Protein AF-A0A816V556-F1 (afdb_monomer_lite)

Sequence (235 aa):
VFIETLENDEIRIERQLFASQEYVELLIAYVVLTRLKSTGKQIVIPVEVNEQRTSSDIDFTVDTHNDEYVLLSGETRQVENDRFQKERTTVFVYYTSLPVNGLKLGKHEKSRKYVFVTSIDEKQSRAKSSFDYATHKQHADKLLLSHVSRWNHIWSDGDVKVSGDEELQRQINSAFYYILSSRPPLSTLSEHRQFYGISPGSLSRGGFISEDYGGHSFWDTETWIFPSVLLFYPT

Radius of gyration: 20.41 Å; chains: 1; bounding box: 50×44×54 Å

pLDDT: mean 89.62, std 8.81, range [52.5, 97.75]

Foldseek 3Di:
DDWDWDDDQFKIWIWDWDQFLAANQKIKIKIKIFTNDQPLDKDFDDDDDPPPCDDPFWNWDFPDDDQFKTKIKTWGPDDPDCVVDVDTQIKIKIKGDADNRGDIAHNPRRMDMDMIMIGMDSDPVSSVVVVVQCPPPVCVVCRVVNRVVLVVVLVVLDDDDDPPDPPVRVVRVVVCCQLVVLDRNPHYPDDDDDDQFAQPCRVVDDDDPDCRRVRDDDCCRVPPRVVVCCVRPVD

Organism: NCBI:txid392030

InterPro domains:
  IPR008928 Six-hairpin glycosidase superfamily [SSF48208] (125-233)
  IPR012341 Six-hairpin glycosidase-like superfamily [G3DSA:1.50.10.10] (168-235)

Structure (mmCIF, N/CA/C/O backbone):
data_AF-A0A816V556-F1
#
_entry.id   AF-A0A816V556-F1
#
loop_
_atom_site.group_PDB
_atom_site.id
_atom_site.type_symbol
_atom_site.label_atom_id
_atom_site.label_alt_id
_atom_site.label_comp_id
_atom_site.label_asym_id
_atom_site.label_entity_id
_atom_site.label_seq_id
_atom_site.pdbx_PDB_ins_code
_atom_site.Cartn_x
_atom_site.Cartn_y
_atom_site.Cartn_z
_atom_site.occupancy
_atom_site.B_iso_or_equiv
_atom_site.auth_seq_id
_atom_site.auth_comp_id
_atom_site.auth_asym_id
_atom_site.auth_atom_id
_atom_site.pdbx_PDB_model_num
ATOM 1 N N . VAL A 1 1 ? -6.355 -5.595 -2.993 1.00 90.75 1 VAL A N 1
ATOM 2 C CA . VAL A 1 1 ? -6.354 -5.233 -1.553 1.00 90.75 1 VAL A CA 1
ATOM 3 C C . VAL A 1 1 ? -6.060 -6.479 -0.744 1.00 90.75 1 VAL A C 1
ATOM 5 O O . VAL A 1 1 ? -6.749 -7.474 -0.931 1.00 90.75 1 VAL A O 1
ATOM 8 N N . PHE A 1 2 ? -5.038 -6.445 0.103 1.00 92.56 2 PHE A N 1
ATOM 9 C CA . PHE A 1 2 ? -4.762 -7.519 1.053 1.00 92.56 2 PHE A CA 1
ATOM 10 C C . PHE A 1 2 ? -5.619 -7.307 2.302 1.00 92.56 2 PHE A C 1
ATOM 12 O O . PHE A 1 2 ? -5.626 -6.203 2.845 1.00 92.56 2 PHE A O 1
ATOM 19 N N . ILE A 1 3 ? -6.360 -8.328 2.729 1.00 95.62 3 ILE A N 1
ATOM 20 C CA . ILE A 1 3 ? -7.261 -8.248 3.881 1.00 95.62 3 ILE A CA 1
ATOM 21 C C . ILE A 1 3 ? -6.886 -9.344 4.867 1.00 95.62 3 ILE A C 1
ATOM 23 O O . ILE A 1 3 ? -6.796 -10.513 4.502 1.00 95.62 3 ILE A O 1
ATOM 27 N N . GLU A 1 4 ? -6.706 -8.959 6.121 1.00 96.62 4 GLU A N 1
ATOM 28 C CA . GLU A 1 4 ? -6.485 -9.866 7.238 1.00 96.62 4 GLU A CA 1
ATOM 29 C C . GLU A 1 4 ? -7.528 -9.583 8.312 1.00 96.62 4 GLU A C 1
ATOM 31 O O . GLU A 1 4 ? -7.818 -8.427 8.621 1.00 96.62 4 GLU A O 1
ATOM 36 N N . THR A 1 5 ? -8.112 -10.636 8.873 1.00 97.12 5 THR A N 1
ATOM 37 C CA . THR A 1 5 ? -9.113 -10.517 9.933 1.00 97.12 5 THR A CA 1
ATOM 38 C C . THR A 1 5 ? -8.674 -11.311 11.149 1.00 97.12 5 THR A C 1
ATOM 40 O O . THR A 1 5 ? -8.357 -12.493 11.045 1.00 97.12 5 THR A O 1
ATOM 43 N N . LEU A 1 6 ? -8.695 -10.656 12.305 1.00 95.31 6 LEU A N 1
ATOM 44 C CA . LEU A 1 6 ? -8.538 -11.273 13.615 1.00 95.31 6 LEU A CA 1
ATOM 45 C C . LEU A 1 6 ? -9.851 -11.104 14.372 1.00 95.31 6 LEU A C 1
ATOM 47 O O . LEU A 1 6 ? -10.388 -10.001 14.456 1.00 95.31 6 LEU A O 1
ATOM 51 N N . GLU A 1 7 ? -10.385 -12.185 14.922 1.00 95.69 7 GLU A N 1
ATOM 52 C CA . GLU A 1 7 ? -11.690 -12.175 15.580 1.00 95.69 7 GLU A CA 1
ATOM 53 C C . GLU A 1 7 ? -11.671 -13.012 16.856 1.00 95.69 7 GLU A C 1
ATOM 55 O O . GLU A 1 7 ? -11.046 -14.070 16.917 1.00 95.69 7 GLU A O 1
ATOM 60 N N . ASN A 1 8 ? -12.376 -12.526 17.875 1.00 93.69 8 ASN A N 1
ATOM 61 C CA . ASN A 1 8 ? -12.765 -13.288 19.056 1.00 93.69 8 ASN A CA 1
ATOM 62 C C . ASN A 1 8 ? -14.224 -12.962 19.429 1.00 93.69 8 ASN A C 1
ATOM 64 O O . ASN A 1 8 ? -14.887 -12.190 18.743 1.00 93.69 8 ASN A O 1
ATOM 68 N N . A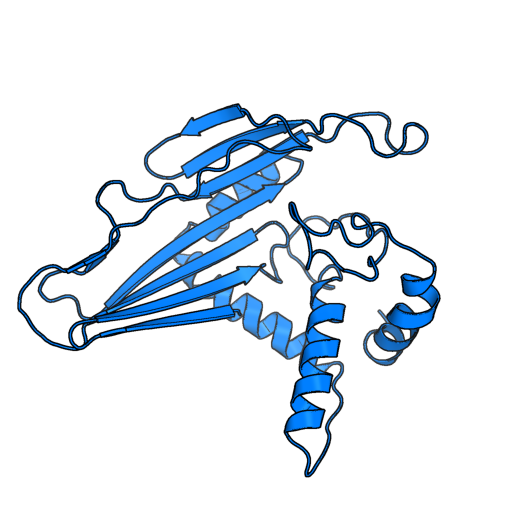SP A 1 9 ? -14.714 -13.485 20.554 1.00 92.69 9 ASP A N 1
ATOM 69 C CA . ASP A 1 9 ? -16.105 -13.297 20.999 1.00 92.69 9 ASP A CA 1
ATOM 70 C C . ASP A 1 9 ? -16.527 -11.831 21.247 1.00 92.69 9 ASP A C 1
ATOM 72 O O . ASP A 1 9 ? -17.722 -11.528 21.316 1.00 92.69 9 ASP A O 1
ATOM 76 N N . GLU A 1 10 ? -15.580 -10.909 21.439 1.00 92.94 10 GLU A N 1
ATOM 77 C CA . GLU A 1 10 ? -15.858 -9.510 21.783 1.00 92.94 10 GLU A CA 1
ATOM 78 C C . GLU A 1 10 ? -15.653 -8.543 20.612 1.00 92.94 10 GLU A C 1
ATOM 80 O O . GLU A 1 10 ? -16.390 -7.550 20.504 1.00 92.94 10 GLU A O 1
ATOM 85 N N . ILE A 1 11 ? -14.673 -8.805 19.743 1.00 95.56 11 ILE A N 1
ATOM 86 C CA . ILE A 1 11 ? -14.224 -7.877 18.703 1.00 95.56 11 ILE A CA 1
ATOM 87 C C . ILE A 1 11 ? -13.739 -8.594 17.437 1.00 95.56 11 ILE A C 1
ATOM 89 O O . ILE A 1 11 ? -13.062 -9.618 17.495 1.00 95.56 11 ILE A O 1
ATOM 93 N N . ARG A 1 12 ? -14.027 -7.974 16.291 1.00 97.31 12 ARG A N 1
ATOM 94 C CA . ARG A 1 12 ? -13.395 -8.226 14.994 1.00 97.31 12 ARG A CA 1
ATOM 95 C C . ARG A 1 12 ? -12.465 -7.066 14.652 1.00 97.31 12 ARG A C 1
ATOM 97 O O . ARG A 1 12 ? -12.872 -5.905 14.724 1.00 97.31 12 ARG A O 1
ATOM 104 N N . ILE A 1 13 ? -11.240 -7.383 14.266 1.00 97.38 13 ILE A N 1
ATOM 105 C CA . ILE A 1 13 ? -10.225 -6.459 13.767 1.00 97.38 13 ILE A CA 1
ATOM 106 C C . ILE A 1 13 ? -9.978 -6.832 12.315 1.00 97.38 13 ILE A C 1
ATOM 108 O O . ILE A 1 13 ? -9.507 -7.929 12.030 1.00 97.38 13 ILE A O 1
ATOM 112 N N . GLU A 1 14 ? -10.290 -5.925 11.404 1.00 97.44 14 GLU A N 1
ATOM 113 C CA . GLU A 1 14 ? -10.011 -6.104 9.984 1.00 97.44 14 GLU A CA 1
ATOM 114 C C . GLU A 1 14 ? -8.919 -5.126 9.562 1.00 97.44 14 GLU A C 1
ATOM 116 O O . GLU A 1 14 ? -9.057 -3.913 9.746 1.00 97.44 14 GLU A O 1
ATOM 121 N N . ARG A 1 15 ? -7.828 -5.650 9.005 1.00 95.62 15 ARG A N 1
ATOM 122 C CA . ARG A 1 15 ? -6.754 -4.870 8.398 1.00 95.62 15 ARG A CA 1
ATOM 123 C C . ARG A 1 15 ? -6.858 -4.978 6.885 1.00 95.62 15 ARG A C 1
ATOM 125 O O . ARG A 1 15 ? -6.797 -6.076 6.346 1.00 95.62 15 ARG A O 1
ATOM 132 N N . GLN A 1 16 ? -6.956 -3.841 6.207 1.00 95.88 16 GLN A N 1
ATOM 133 C CA . GLN A 1 16 ? -6.901 -3.753 4.749 1.00 95.88 16 GLN A CA 1
ATOM 134 C C . GLN A 1 16 ? -5.629 -3.007 4.351 1.00 95.88 16 GLN A C 1
ATOM 136 O O . GLN A 1 16 ? -5.433 -1.885 4.806 1.00 95.88 16 GLN A O 1
ATOM 141 N N . LEU A 1 17 ? -4.783 -3.604 3.515 1.00 95.38 17 LEU A N 1
ATOM 142 C CA . LEU A 1 17 ? -3.517 -3.036 3.050 1.00 95.38 17 LEU A CA 1
ATOM 143 C C . LEU A 1 17 ? -3.489 -2.985 1.520 1.00 95.38 17 LEU A C 1
ATOM 145 O O . LEU A 1 17 ? -3.805 -3.973 0.847 1.00 95.38 17 LEU A O 1
ATOM 149 N N . PHE A 1 18 ? -3.107 -1.843 0.956 1.00 94.81 18 PHE A N 1
ATOM 150 C CA . PHE A 1 18 ? -2.943 -1.697 -0.489 1.00 94.81 18 PHE A CA 1
ATOM 151 C C . PHE A 1 18 ? -1.982 -0.563 -0.853 1.00 94.81 18 PHE A C 1
ATOM 153 O O . PHE A 1 18 ? -1.986 0.498 -0.230 1.00 94.81 18 PHE A O 1
ATOM 160 N N . ALA A 1 19 ? -1.190 -0.788 -1.903 1.00 93.62 19 ALA A N 1
ATOM 161 C CA . ALA A 1 19 ? -0.494 0.272 -2.621 1.00 93.62 19 ALA A CA 1
ATOM 162 C C . ALA A 1 19 ? -1.486 0.946 -3.579 1.00 93.62 19 ALA A C 1
ATOM 164 O O . ALA A 1 19 ? -2.214 0.267 -4.317 1.00 93.62 19 ALA A O 1
ATOM 165 N N . SER A 1 20 ? -1.580 2.272 -3.530 1.00 93.19 20 SER A N 1
ATOM 166 C CA . SER A 1 20 ? -2.561 3.004 -4.329 1.00 93.19 20 SER A CA 1
ATOM 167 C C . SER A 1 20 ? -2.238 2.897 -5.823 1.00 93.19 20 SER A C 1
ATOM 169 O O . SER A 1 20 ? -1.100 3.050 -6.245 1.00 93.19 20 SER A O 1
ATOM 171 N N . GLN A 1 21 ? -3.270 2.640 -6.632 1.00 91.19 21 GLN A N 1
ATOM 172 C CA . GLN A 1 21 ? -3.160 2.658 -8.099 1.00 91.19 21 GLN A CA 1
ATOM 173 C C . GLN A 1 21 ? -3.286 4.081 -8.666 1.00 91.19 21 GLN A C 1
ATOM 175 O O . GLN A 1 21 ? -3.015 4.303 -9.839 1.00 91.19 21 GLN A O 1
ATOM 180 N N . GLU A 1 22 ? -3.718 5.040 -7.844 1.00 89.56 22 GLU A N 1
ATOM 181 C CA . GLU A 1 22 ? -3.875 6.444 -8.234 1.00 89.56 22 GLU A CA 1
ATOM 182 C C . GLU A 1 22 ? -2.698 7.320 -7.785 1.00 89.56 22 GLU A C 1
ATOM 184 O O . GLU A 1 22 ? -2.415 8.319 -8.434 1.00 89.56 22 GLU A O 1
ATOM 189 N N . TYR A 1 23 ? -2.015 6.935 -6.704 1.00 91.56 23 TYR A N 1
ATOM 190 C CA . TYR A 1 23 ? -0.846 7.625 -6.156 1.00 91.56 23 TYR A CA 1
ATOM 191 C C . TYR A 1 23 ? 0.236 6.589 -5.839 1.00 91.56 23 TYR A C 1
ATOM 193 O O . TYR A 1 23 ? 0.157 5.905 -4.819 1.00 91.56 23 TYR A O 1
ATOM 201 N N . VAL A 1 24 ? 1.223 6.431 -6.715 1.00 90.94 24 VAL A N 1
ATOM 202 C CA . VAL A 1 24 ? 2.156 5.283 -6.681 1.00 90.94 24 VAL A CA 1
ATOM 203 C C . VAL A 1 24 ? 3.093 5.283 -5.471 1.00 90.94 24 VAL A C 1
ATOM 205 O O . VAL A 1 24 ? 3.598 4.238 -5.079 1.00 90.94 24 VAL A O 1
ATOM 208 N N . GLU A 1 25 ? 3.305 6.444 -4.860 1.00 93.44 25 GLU A N 1
ATOM 209 C CA . GLU A 1 25 ? 4.096 6.637 -3.647 1.00 93.44 25 GLU A CA 1
ATOM 210 C C . GLU A 1 25 ? 3.363 6.232 -2.359 1.00 93.44 25 GLU A C 1
ATOM 212 O O . GLU A 1 25 ? 3.993 6.195 -1.301 1.00 93.44 25 GLU A O 1
ATOM 217 N N . LEU A 1 26 ? 2.053 5.951 -2.420 1.00 95.69 26 LEU A N 1
ATOM 218 C CA . LEU A 1 26 ? 1.227 5.700 -1.240 1.00 95.69 26 LEU A CA 1
ATOM 219 C C . LEU A 1 26 ? 0.993 4.214 -0.965 1.00 95.69 26 LEU A C 1
ATOM 221 O O . LEU A 1 26 ? 0.398 3.489 -1.769 1.00 95.69 26 LEU A O 1
ATOM 225 N N . LEU A 1 27 ? 1.315 3.814 0.262 1.00 95.62 27 LEU A N 1
ATOM 226 C CA . LEU A 1 27 ? 0.860 2.583 0.897 1.00 95.62 27 LEU A CA 1
ATOM 227 C C . LEU A 1 27 ? -0.145 2.937 1.998 1.00 95.62 27 LEU A C 1
ATOM 229 O O . LEU A 1 27 ? 0.155 3.725 2.895 1.00 95.62 27 LEU A O 1
ATOM 233 N N . ILE A 1 28 ? -1.342 2.356 1.937 1.00 96.38 28 ILE A N 1
ATOM 234 C CA . ILE A 1 28 ? -2.426 2.648 2.880 1.00 96.38 28 ILE A CA 1
ATOM 235 C C . ILE A 1 28 ? -2.819 1.386 3.634 1.00 96.38 28 ILE A C 1
ATOM 237 O O . ILE A 1 28 ? -3.086 0.346 3.027 1.00 96.38 28 ILE A O 1
ATOM 241 N N . ALA A 1 29 ? -2.916 1.508 4.957 1.00 95.38 29 ALA A N 1
ATOM 242 C CA . ALA A 1 29 ? -3.490 0.502 5.832 1.00 95.38 29 ALA A CA 1
ATOM 243 C C . ALA A 1 29 ? -4.716 1.057 6.567 1.00 95.38 29 ALA A C 1
ATOM 245 O O . ALA A 1 29 ? -4.624 2.020 7.331 1.00 95.38 29 ALA A O 1
ATOM 246 N N . TYR A 1 30 ? -5.869 0.421 6.386 1.00 95.44 30 TYR A N 1
ATOM 247 C CA . TYR A 1 30 ? -7.021 0.634 7.255 1.00 95.44 30 TYR A CA 1
ATOM 248 C C . TYR A 1 30 ? -7.072 -0.436 8.325 1.00 95.44 30 TYR A C 1
ATOM 250 O O . TYR A 1 30 ? -6.884 -1.613 8.030 1.00 95.44 30 TYR A O 1
ATOM 258 N N . VAL A 1 31 ? -7.391 -0.029 9.549 1.00 95.62 31 VAL A N 1
ATOM 259 C CA . VAL A 1 31 ? -7.705 -0.950 10.641 1.00 95.62 31 VAL A CA 1
ATOM 260 C C . VAL A 1 31 ? -9.101 -0.632 11.150 1.00 95.62 31 VAL A C 1
ATOM 262 O O . VAL A 1 31 ? -9.340 0.435 11.719 1.00 95.62 31 VAL A O 1
ATOM 265 N N . VAL A 1 32 ? -10.035 -1.549 10.925 1.00 96.56 32 VAL A N 1
ATOM 266 C CA . VAL A 1 32 ? -11.428 -1.424 11.350 1.00 96.56 32 VAL A CA 1
ATOM 267 C C . VAL A 1 32 ? -11.653 -2.311 12.564 1.00 96.56 32 VAL A C 1
ATOM 269 O O . VAL A 1 32 ? -11.586 -3.535 12.490 1.00 96.56 32 VAL A O 1
ATOM 272 N N . LEU A 1 33 ? -11.940 -1.674 13.692 1.00 97.19 33 LEU A N 1
ATOM 273 C CA . LEU A 1 33 ? -12.362 -2.332 14.920 1.00 97.19 33 LEU A CA 1
ATOM 274 C C . LEU A 1 33 ? -13.884 -2.432 14.914 1.00 97.19 33 LEU A C 1
ATOM 276 O O . LEU A 1 33 ? -14.549 -1.408 14.769 1.00 97.19 33 LEU A O 1
ATOM 280 N N . THR A 1 34 ? -14.444 -3.621 15.109 1.00 97.44 34 THR A N 1
ATOM 281 C CA . THR A 1 34 ? -15.895 -3.848 15.152 1.00 97.44 34 THR A CA 1
ATOM 282 C C . THR A 1 34 ? -16.267 -4.661 16.381 1.00 97.44 34 THR A C 1
ATOM 284 O O . THR A 1 34 ? -15.803 -5.782 16.565 1.00 97.44 34 THR A O 1
ATOM 287 N N . ARG A 1 35 ? -17.125 -4.103 17.234 1.00 96.38 35 ARG A N 1
ATOM 288 C CA . ARG A 1 35 ? -17.619 -4.763 18.444 1.00 96.38 35 ARG A CA 1
ATOM 289 C C . ARG A 1 35 ? -18.654 -5.822 18.080 1.00 96.38 35 ARG A C 1
ATOM 291 O O . ARG A 1 35 ? -19.686 -5.490 17.501 1.00 96.38 35 ARG A O 1
ATOM 298 N N . LEU A 1 36 ? -18.412 -7.060 18.499 1.00 95.38 36 LEU A N 1
ATOM 299 C CA . LEU A 1 36 ? -19.327 -8.186 18.296 1.00 95.38 36 LEU A CA 1
ATOM 300 C C . LEU A 1 36 ? -20.240 -8.407 19.505 1.00 95.38 36 LEU A C 1
ATOM 302 O O . LEU A 1 36 ? -21.409 -8.755 19.348 1.00 95.38 36 LEU A O 1
ATOM 306 N N . LYS A 1 37 ? -19.746 -8.109 20.715 1.00 91.75 37 LYS A N 1
ATOM 307 C CA . LYS A 1 37 ? -20.509 -8.242 21.962 1.00 91.75 37 LYS A CA 1
ATOM 308 C C . LYS A 1 37 ? -20.485 -6.961 22.789 1.00 91.75 37 LYS A C 1
ATOM 310 O O . LYS A 1 37 ? -19.447 -6.334 23.013 1.00 91.75 37 LYS A O 1
ATOM 315 N N . SER A 1 38 ? -21.658 -6.557 23.275 1.00 84.19 38 SER A N 1
ATOM 316 C CA . SER A 1 38 ? -21.786 -5.389 24.147 1.00 84.19 38 SER A CA 1
ATOM 317 C C . SER A 1 38 ? -21.351 -5.735 25.570 1.00 84.19 38 SER A C 1
ATOM 319 O O . SER A 1 38 ? -22.136 -6.245 26.364 1.00 84.19 38 SER A O 1
ATOM 321 N N . THR A 1 39 ? -20.092 -5.446 25.893 1.00 80.12 39 THR A N 1
ATOM 322 C CA . THR A 1 39 ? -19.525 -5.630 27.240 1.00 80.12 39 THR A CA 1
ATOM 323 C C . THR A 1 39 ? -19.594 -4.365 28.100 1.00 80.12 39 THR A C 1
ATOM 325 O O . THR A 1 39 ? -19.253 -4.404 29.279 1.00 80.12 39 THR A O 1
ATOM 328 N N . GLY A 1 40 ? -19.998 -3.220 27.528 1.00 84.88 40 GLY A N 1
ATOM 329 C CA . GLY A 1 40 ? -20.012 -1.912 28.204 1.00 84.88 40 GLY A CA 1
ATOM 330 C C . GLY A 1 40 ? -18.619 -1.365 28.553 1.00 84.88 40 GLY A C 1
ATOM 331 O O . GLY A 1 40 ? -18.500 -0.327 29.209 1.00 84.88 40 GLY A O 1
ATOM 332 N N . LYS A 1 41 ? -17.554 -2.047 28.117 1.00 91.19 41 LYS A N 1
ATOM 333 C CA . LYS A 1 41 ? -16.157 -1.689 28.373 1.00 91.19 41 LYS A CA 1
ATOM 334 C C . LYS A 1 41 ? -15.510 -1.103 27.121 1.00 91.19 41 LYS A C 1
ATOM 336 O O . LYS A 1 41 ? -15.845 -1.467 25.992 1.00 91.19 41 LYS A O 1
ATOM 341 N N . GLN A 1 42 ? -14.579 -0.176 27.331 1.00 94.38 42 GLN A N 1
ATOM 342 C CA . GLN A 1 42 ? -13.692 0.285 26.267 1.00 94.38 42 GLN A CA 1
ATOM 343 C C . GLN A 1 42 ? -12.746 -0.863 25.918 1.00 94.38 42 GLN A C 1
ATOM 345 O O . GLN A 1 42 ? -12.247 -1.530 26.821 1.00 94.38 42 GLN A O 1
ATOM 350 N N . ILE A 1 43 ? -12.516 -1.077 24.627 1.00 94.75 43 ILE A N 1
ATOM 351 C CA . ILE A 1 43 ? -11.530 -2.046 24.145 1.00 94.75 43 ILE A CA 1
ATOM 352 C C . ILE A 1 43 ? -10.302 -1.258 23.695 1.00 94.75 43 ILE A C 1
ATOM 354 O O . ILE A 1 43 ? -10.443 -0.216 23.049 1.00 94.75 43 ILE A O 1
ATOM 358 N N . VAL A 1 44 ? -9.114 -1.730 24.067 1.00 95.00 44 VAL A N 1
ATOM 359 C CA . VAL A 1 44 ? -7.830 -1.140 23.676 1.00 95.00 44 VAL A CA 1
ATOM 360 C C . VAL A 1 44 ? -6.988 -2.232 23.036 1.00 95.00 44 VAL A C 1
ATOM 362 O O . VAL A 1 44 ? -6.764 -3.272 23.650 1.00 95.00 44 VAL A O 1
ATOM 365 N N . ILE A 1 45 ? -6.551 -1.995 21.805 1.00 93.50 45 ILE A N 1
ATOM 366 C CA . ILE A 1 45 ? -5.684 -2.889 21.047 1.00 93.50 45 ILE A CA 1
ATOM 367 C C . ILE A 1 45 ? -4.267 -2.318 21.106 1.00 93.50 45 ILE A C 1
ATOM 369 O O . ILE A 1 45 ? -4.058 -1.210 20.599 1.00 93.50 45 ILE A O 1
ATOM 373 N N . PRO A 1 46 ? -3.306 -3.015 21.740 1.00 91.38 46 PRO A N 1
ATOM 374 C CA . PRO A 1 46 ? -1.918 -2.585 21.714 1.00 91.38 46 PRO A CA 1
ATOM 375 C C . PRO A 1 46 ? -1.406 -2.619 20.273 1.00 91.38 46 PRO A C 1
ATOM 377 O O . PRO A 1 46 ? -1.776 -3.495 19.492 1.00 91.38 46 PRO A O 1
ATOM 380 N N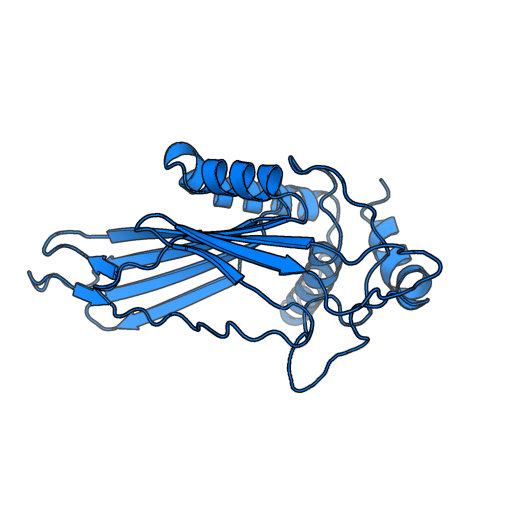 . VAL A 1 47 ? -0.573 -1.644 19.925 1.00 87.94 47 VAL A N 1
ATOM 381 C CA . VAL A 1 47 ? 0.076 -1.576 18.617 1.00 87.94 47 VAL A CA 1
ATOM 382 C C . VAL A 1 47 ? 1.566 -1.509 18.859 1.00 87.94 47 VAL A C 1
ATOM 384 O O . VAL A 1 47 ? 2.026 -0.680 19.639 1.00 87.94 47 VAL A O 1
ATOM 387 N N . GLU A 1 48 ? 2.297 -2.382 18.185 1.00 82.12 48 GLU A N 1
ATOM 388 C CA . GLU A 1 48 ? 3.748 -2.368 18.176 1.00 82.12 48 GLU A CA 1
ATOM 389 C C . GLU A 1 48 ? 4.207 -1.912 16.793 1.00 82.12 48 GLU A C 1
ATOM 391 O O . GLU A 1 48 ? 3.755 -2.432 15.768 1.00 82.12 48 GLU A O 1
ATOM 396 N N . VAL A 1 49 ? 5.061 -0.891 16.763 1.00 74.38 49 VAL A N 1
ATOM 397 C CA . VAL A 1 49 ? 5.710 -0.461 15.527 1.00 74.38 49 VAL A CA 1
ATOM 398 C C . VAL A 1 49 ? 6.902 -1.387 15.328 1.00 74.38 49 VAL A C 1
ATOM 400 O O . VAL A 1 49 ? 7.772 -1.464 16.194 1.00 74.38 49 VAL A O 1
ATOM 403 N N . ASN A 1 50 ? 6.986 -2.052 14.178 1.00 72.81 50 ASN A N 1
ATOM 404 C CA . ASN A 1 50 ? 8.247 -2.663 13.779 1.00 72.81 50 ASN A CA 1
ATOM 405 C C . ASN A 1 50 ? 9.207 -1.550 13.335 1.00 72.81 50 ASN A C 1
ATOM 407 O O . ASN A 1 50 ? 9.307 -1.234 12.151 1.00 72.81 50 ASN A O 1
ATOM 411 N N . GLU A 1 51 ? 9.871 -0.911 14.297 1.00 65.00 51 GLU A N 1
ATOM 412 C CA . GLU A 1 51 ? 10.849 0.150 14.056 1.00 65.00 51 GLU A CA 1
ATOM 413 C C . GLU A 1 51 ? 12.199 -0.414 13.598 1.00 65.00 51 GLU A C 1
ATOM 415 O O . GLU A 1 51 ? 13.248 -0.056 14.141 1.00 65.00 51 GLU A O 1
ATOM 420 N N . GLN A 1 52 ? 12.218 -1.295 12.595 1.00 59.59 52 GLN A N 1
ATOM 421 C CA . GLN A 1 52 ? 13.470 -1.612 11.911 1.00 59.59 52 GLN A CA 1
ATOM 422 C C . GLN A 1 52 ? 13.925 -0.380 11.122 1.00 59.59 52 GLN A C 1
ATOM 424 O O . GLN A 1 52 ? 13.662 -0.219 9.936 1.00 59.59 52 GLN A O 1
ATOM 429 N N . ARG A 1 53 ? 14.596 0.524 11.841 1.00 63.81 53 ARG A N 1
ATOM 430 C CA . ARG A 1 53 ? 15.195 1.773 11.350 1.00 63.81 53 ARG A CA 1
ATOM 431 C C . ARG A 1 53 ? 16.526 1.530 10.634 1.00 63.81 53 ARG A C 1
ATOM 433 O O . ARG A 1 53 ? 17.131 2.465 10.127 1.00 63.81 53 ARG A O 1
ATOM 440 N N . THR A 1 54 ? 17.000 0.287 10.621 1.00 69.44 54 THR A N 1
ATOM 441 C CA . THR A 1 54 ? 18.244 -0.116 9.972 1.00 69.44 54 THR A CA 1
ATOM 442 C C . THR A 1 54 ? 17.945 -0.664 8.587 1.00 69.44 54 THR A C 1
ATOM 444 O O . THR A 1 54 ? 17.306 -1.708 8.464 1.00 69.44 54 THR A O 1
ATOM 447 N N . SER A 1 55 ? 18.446 0.017 7.563 1.00 80.31 55 SER A N 1
ATOM 448 C CA . SER A 1 55 ? 18.498 -0.494 6.196 1.00 80.31 55 SER A CA 1
ATOM 449 C C . SER A 1 55 ? 19.947 -0.835 5.821 1.00 80.31 55 SER A C 1
ATOM 451 O O . SER A 1 55 ? 20.906 -0.226 6.316 1.00 80.31 55 SER A O 1
ATOM 453 N N . SER A 1 56 ? 20.110 -1.857 4.981 1.00 82.88 56 SER A N 1
ATOM 454 C CA . SER A 1 56 ? 21.368 -2.191 4.304 1.00 82.88 56 SER A CA 1
ATOM 455 C C . SER A 1 56 ? 21.755 -1.143 3.264 1.00 82.88 56 SER A C 1
ATOM 457 O O . SER A 1 56 ? 22.945 -0.959 3.012 1.00 82.88 56 SER A O 1
ATOM 459 N N . ASP A 1 57 ? 20.770 -0.424 2.731 1.00 85.50 57 ASP A N 1
ATOM 460 C CA . ASP A 1 57 ? 20.913 0.366 1.509 1.00 85.50 57 ASP A CA 1
ATOM 461 C C . ASP A 1 57 ? 20.789 1.865 1.755 1.00 85.50 57 ASP A C 1
ATOM 463 O O . ASP A 1 57 ? 21.326 2.650 0.981 1.00 85.50 57 ASP A O 1
ATOM 467 N N . ILE A 1 58 ? 20.103 2.276 2.826 1.00 90.25 58 ILE A N 1
ATOM 468 C CA . ILE A 1 58 ? 19.814 3.683 3.125 1.00 90.25 58 ILE A CA 1
ATOM 469 C C . ILE A 1 58 ? 20.120 3.979 4.593 1.00 90.25 58 ILE A C 1
ATOM 471 O O . ILE A 1 58 ? 19.649 3.286 5.497 1.00 90.25 58 ILE A O 1
ATOM 475 N N . ASP A 1 59 ? 20.867 5.050 4.841 1.00 87.38 59 ASP A N 1
ATOM 476 C CA . ASP A 1 59 ? 21.106 5.554 6.193 1.00 87.38 59 ASP A CA 1
ATOM 477 C C . ASP A 1 59 ? 20.009 6.560 6.565 1.00 87.38 59 ASP A C 1
ATOM 479 O O . ASP A 1 59 ? 20.123 7.754 6.294 1.00 87.38 59 ASP A O 1
ATOM 483 N N . PHE A 1 60 ? 18.913 6.067 7.149 1.00 91.62 60 PHE A N 1
ATOM 484 C CA . PHE A 1 60 ? 17.784 6.916 7.531 1.00 91.62 60 PHE A CA 1
ATOM 485 C C . PHE A 1 60 ? 18.052 7.728 8.805 1.00 91.62 60 PHE A C 1
ATOM 487 O O . PHE A 1 60 ? 18.440 7.188 9.845 1.00 91.62 60 PHE A O 1
ATOM 494 N N . THR A 1 61 ? 17.724 9.016 8.755 1.00 93.06 61 THR A N 1
ATOM 495 C CA . THR A 1 61 ? 17.602 9.927 9.894 1.00 93.06 61 THR A CA 1
ATOM 496 C C . THR A 1 61 ? 16.137 10.246 10.169 1.00 93.06 61 THR A C 1
ATOM 498 O O . THR A 1 61 ? 15.298 10.250 9.271 1.00 93.06 61 THR A O 1
ATOM 501 N N . VAL A 1 62 ? 15.809 10.496 11.439 1.00 93.69 62 VAL A N 1
ATOM 502 C CA . VAL A 1 62 ? 14.486 10.992 11.835 1.00 93.69 62 VAL A CA 1
ATOM 503 C C . VAL A 1 62 ? 14.538 12.510 11.834 1.00 93.69 62 VAL A C 1
ATOM 505 O O . VAL A 1 62 ? 15.116 13.105 12.741 1.00 93.69 62 VAL A O 1
ATOM 508 N N . ASP A 1 63 ? 13.908 13.131 10.847 1.00 94.56 63 ASP A N 1
ATOM 509 C CA . ASP A 1 63 ? 13.922 14.591 10.729 1.00 94.56 63 ASP A CA 1
ATOM 510 C C . ASP A 1 63 ? 12.779 15.221 11.527 1.00 94.56 63 ASP A C 1
ATOM 512 O O . ASP A 1 63 ? 12.878 16.347 12.013 1.00 94.56 63 ASP A O 1
ATOM 516 N N . THR A 1 64 ? 11.650 14.519 11.658 1.00 96.56 64 THR A N 1
ATOM 517 C CA . THR A 1 64 ? 10.500 14.975 12.449 1.00 96.56 64 THR A CA 1
ATOM 518 C C . THR A 1 64 ? 9.744 13.789 13.026 1.00 96.56 64 THR A C 1
ATOM 520 O O . THR A 1 64 ? 9.510 12.800 12.339 1.00 96.56 64 THR A O 1
ATOM 523 N N . HIS A 1 65 ? 9.315 13.913 14.279 1.00 94.12 65 HIS A N 1
ATOM 524 C CA . HIS A 1 65 ? 8.397 12.986 14.931 1.00 94.12 65 HIS A CA 1
ATOM 525 C C . HIS A 1 65 ? 7.436 13.808 15.790 1.00 94.12 65 HIS A C 1
ATOM 527 O O . HIS A 1 65 ? 7.858 14.463 16.743 1.00 94.12 65 HIS A O 1
ATOM 533 N N . ASN A 1 66 ? 6.158 13.814 15.424 1.00 93.50 66 ASN A N 1
ATOM 534 C CA . ASN A 1 66 ? 5.090 14.448 16.194 1.00 93.50 66 ASN A CA 1
ATOM 535 C C . ASN A 1 66 ? 3.884 13.500 16.311 1.00 93.50 66 ASN A C 1
ATOM 537 O O . ASN A 1 66 ? 3.939 12.362 15.851 1.00 93.50 66 ASN A O 1
ATOM 541 N N . ASP A 1 67 ? 2.794 13.961 16.923 1.00 91.12 67 ASP A N 1
ATOM 542 C CA . ASP A 1 67 ? 1.600 13.137 17.157 1.00 91.12 67 ASP A CA 1
ATOM 543 C C . ASP A 1 67 ? 0.841 12.747 15.873 1.00 91.12 67 ASP A C 1
ATOM 545 O O . ASP A 1 67 ? 0.014 11.836 15.902 1.00 91.12 67 ASP A O 1
ATOM 549 N N . GLU A 1 68 ? 1.103 13.414 14.747 1.00 92.44 68 GLU A N 1
ATOM 550 C CA . GLU A 1 68 ? 0.424 13.189 13.466 1.00 92.44 68 GLU A CA 1
ATOM 551 C C . GLU A 1 68 ? 1.243 12.294 12.529 1.00 92.44 68 GLU A C 1
ATOM 553 O O . GLU A 1 68 ? 0.706 11.359 11.924 1.00 92.44 68 GLU A O 1
ATOM 558 N N . TYR A 1 69 ? 2.542 12.567 12.401 1.00 95.56 69 TYR A N 1
ATOM 559 C CA . TYR A 1 69 ? 3.419 11.864 11.473 1.00 95.56 69 TYR A CA 1
ATOM 560 C C . TYR A 1 69 ? 4.880 11.796 11.926 1.00 95.56 69 TYR A C 1
ATOM 562 O O . TYR A 1 69 ? 5.376 12.597 12.729 1.00 95.56 69 TYR A O 1
ATOM 570 N N . VAL A 1 70 ? 5.590 10.855 11.310 1.00 95.00 70 VAL A N 1
ATOM 571 C CA . VAL A 1 70 ? 7.045 10.748 11.327 1.00 95.00 70 VAL A CA 1
ATOM 572 C C . VAL A 1 70 ? 7.572 11.007 9.920 1.00 95.00 70 VAL A C 1
ATOM 574 O O . VAL A 1 70 ? 7.033 10.480 8.946 1.00 95.00 70 VAL A O 1
ATOM 577 N N . LEU A 1 71 ? 8.621 11.822 9.819 1.00 96.62 71 LEU A N 1
ATOM 578 C CA . LEU A 1 71 ? 9.414 12.018 8.611 1.00 96.62 71 LEU A CA 1
ATOM 579 C C . LEU A 1 71 ? 10.786 11.381 8.813 1.00 96.62 71 LEU A C 1
ATOM 581 O O . LEU A 1 71 ? 11.520 11.759 9.732 1.00 96.62 71 LEU A O 1
ATOM 585 N N . LEU A 1 72 ? 11.129 10.463 7.917 1.00 95.31 72 LEU A N 1
ATOM 586 C CA . LEU A 1 72 ? 12.486 9.976 7.728 1.00 95.31 72 LEU A CA 1
ATOM 587 C C . LEU A 1 72 ? 13.050 10.523 6.418 1.00 95.31 72 LEU A C 1
ATOM 589 O O . LEU A 1 72 ? 12.331 10.577 5.417 1.00 95.31 72 LEU A O 1
ATOM 593 N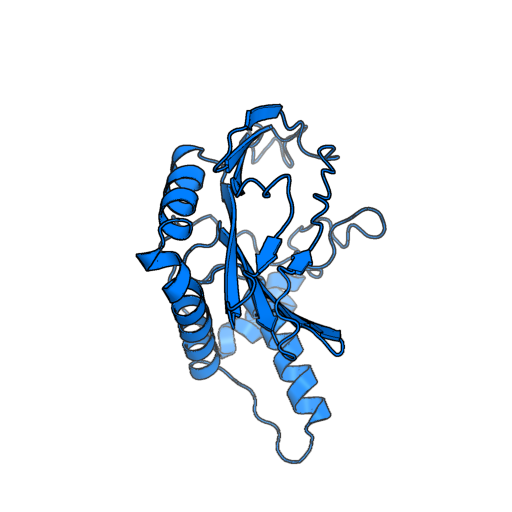 N . SER A 1 73 ? 14.336 10.846 6.402 1.00 95.88 73 SER A N 1
ATOM 594 C CA . SER A 1 73 ? 15.085 11.020 5.160 1.00 95.88 73 SER A CA 1
ATOM 595 C C . SER A 1 73 ? 16.388 10.242 5.206 1.00 95.88 73 SER A C 1
ATOM 597 O O . SER A 1 73 ? 16.849 9.846 6.271 1.00 95.88 73 SER A O 1
ATOM 599 N N . GLY A 1 74 ? 16.953 9.944 4.049 1.00 94.88 74 GLY A N 1
ATOM 600 C CA . GLY A 1 74 ? 18.238 9.271 3.946 1.00 94.88 74 GLY A CA 1
ATOM 601 C C . GLY A 1 74 ? 18.699 9.236 2.503 1.00 94.88 74 GLY A C 1
ATOM 602 O O . GLY A 1 74 ? 17.906 9.450 1.588 1.00 94.88 74 GLY A O 1
ATOM 603 N N . GLU A 1 75 ? 19.976 8.964 2.288 1.00 94.50 75 GLU A N 1
ATOM 604 C CA . GLU A 1 75 ? 20.521 8.726 0.953 1.00 94.50 75 GLU A CA 1
ATOM 605 C C . GLU A 1 75 ? 20.890 7.257 0.801 1.00 94.50 75 GLU A C 1
ATOM 607 O O . GLU A 1 75 ? 21.289 6.607 1.776 1.00 94.50 75 GLU A O 1
ATOM 612 N N . THR A 1 76 ? 20.788 6.736 -0.422 1.00 92.62 76 THR A N 1
ATOM 613 C CA . THR A 1 76 ? 21.361 5.426 -0.732 1.00 92.62 76 THR A CA 1
ATOM 614 C C . THR A 1 76 ? 22.853 5.427 -0.399 1.00 92.62 76 THR A C 1
ATOM 616 O O . THR A 1 76 ? 23.542 6.431 -0.583 1.00 92.62 76 THR A O 1
ATOM 619 N N . ARG A 1 77 ? 23.385 4.313 0.106 1.00 91.12 77 ARG A N 1
ATOM 620 C CA . ARG A 1 77 ? 24.803 4.208 0.489 1.00 91.12 77 ARG A CA 1
ATOM 621 C C . ARG A 1 77 ? 25.730 4.280 -0.717 1.00 91.12 77 ARG A C 1
ATOM 623 O O . ARG A 1 77 ? 26.799 4.886 -0.634 1.00 91.12 77 ARG A O 1
ATOM 630 N N . GLN A 1 78 ? 25.290 3.710 -1.832 1.00 89.88 78 GLN A N 1
ATOM 631 C CA . GLN A 1 78 ? 26.004 3.661 -3.100 1.00 89.88 78 GLN A CA 1
ATOM 632 C C . GLN A 1 78 ? 25.094 4.084 -4.260 1.00 89.88 78 GLN A C 1
ATOM 634 O O . GLN A 1 78 ? 23.876 4.206 -4.110 1.00 89.88 78 GLN A O 1
ATOM 639 N N . VAL A 1 79 ? 25.715 4.357 -5.405 1.00 89.62 79 VAL A N 1
ATOM 640 C CA . VAL A 1 79 ? 25.028 4.449 -6.698 1.00 89.62 79 VAL A CA 1
ATOM 641 C C . VAL A 1 79 ? 25.072 3.075 -7.352 1.00 89.62 79 VAL A C 1
ATOM 643 O O . VAL A 1 79 ? 26.096 2.401 -7.253 1.00 89.62 79 VAL A O 1
ATOM 646 N N . GLU A 1 80 ? 24.009 2.673 -8.046 1.00 81.69 80 GLU A N 1
ATOM 647 C CA . GLU A 1 80 ? 23.978 1.324 -8.637 1.00 81.69 80 GLU A CA 1
ATOM 648 C C . GLU A 1 80 ? 24.806 1.211 -9.908 1.00 81.69 80 GLU A C 1
ATOM 650 O O . GLU A 1 80 ? 25.309 0.143 -10.259 1.00 81.69 80 GLU A O 1
ATOM 655 N N . ASN A 1 81 ? 24.980 2.327 -10.613 1.00 83.38 81 ASN A N 1
ATOM 656 C CA . ASN A 1 81 ? 25.833 2.371 -11.783 1.00 83.38 81 ASN A CA 1
ATOM 657 C C . ASN A 1 81 ? 26.388 3.779 -11.997 1.00 83.38 81 ASN A C 1
ATOM 659 O O . ASN A 1 81 ? 25.658 4.675 -12.408 1.00 83.38 81 ASN A O 1
ATOM 663 N N . ASP A 1 82 ? 27.685 3.964 -11.780 1.00 85.00 82 ASP A N 1
ATOM 664 C CA . ASP A 1 82 ? 28.387 5.249 -11.899 1.00 85.00 82 ASP A CA 1
ATOM 665 C C . ASP A 1 82 ? 28.320 5.884 -13.303 1.00 85.00 82 ASP A C 1
ATOM 667 O O . ASP A 1 82 ? 28.418 7.106 -13.454 1.00 85.00 82 ASP A O 1
ATOM 671 N N . ARG A 1 83 ? 28.099 5.075 -14.346 1.00 88.50 83 ARG A N 1
ATOM 672 C CA . ARG A 1 83 ? 27.918 5.552 -15.721 1.00 88.50 83 ARG A CA 1
ATOM 673 C C . ARG A 1 83 ? 26.551 6.199 -15.943 1.00 88.50 83 ARG A C 1
ATOM 675 O O . ARG A 1 83 ? 26.462 7.143 -16.731 1.00 88.50 83 ARG A O 1
ATOM 682 N N . PHE A 1 84 ? 25.497 5.684 -15.310 1.00 82.31 84 PHE A N 1
ATOM 683 C CA . PHE A 1 84 ? 24.108 6.113 -15.548 1.00 82.31 84 PHE A CA 1
ATOM 684 C C . PHE A 1 84 ? 23.512 6.928 -14.395 1.00 82.31 84 PHE A C 1
ATOM 686 O O . PHE A 1 84 ? 22.613 7.736 -14.620 1.00 82.31 84 PHE A O 1
ATOM 693 N N . GLN A 1 85 ? 24.046 6.769 -13.189 1.00 85.81 85 GLN A N 1
ATOM 694 C CA . GLN A 1 85 ? 23.647 7.456 -11.973 1.00 85.81 85 GLN A CA 1
ATOM 695 C C . GLN A 1 85 ? 24.874 8.142 -11.368 1.00 85.81 85 GLN A C 1
ATOM 697 O O . GLN A 1 85 ? 25.781 7.503 -10.842 1.00 85.81 85 GLN A O 1
ATOM 702 N N . LYS A 1 86 ? 24.896 9.475 -11.447 1.00 86.75 86 LYS A N 1
ATOM 703 C CA . LYS A 1 86 ? 26.018 10.285 -10.947 1.00 86.75 86 LYS A CA 1
ATOM 704 C C . LYS A 1 86 ? 25.957 10.545 -9.446 1.00 86.75 86 LYS A C 1
ATOM 706 O O . LYS A 1 86 ? 26.989 10.775 -8.827 1.00 86.75 86 LYS A O 1
ATOM 711 N N . GLU A 1 87 ? 24.752 10.560 -8.893 1.00 91.50 87 GLU A N 1
ATOM 712 C CA . GLU A 1 87 ? 24.478 10.970 -7.520 1.00 91.50 87 GLU A CA 1
ATOM 713 C C . GLU A 1 87 ? 23.669 9.891 -6.809 1.00 91.50 87 GLU A C 1
ATOM 715 O O . GLU A 1 87 ? 22.895 9.160 -7.431 1.00 91.50 87 GLU A O 1
ATOM 720 N N . ARG A 1 88 ? 23.862 9.787 -5.494 1.00 92.69 88 ARG A N 1
ATOM 721 C CA . ARG A 1 88 ? 23.071 8.897 -4.640 1.00 92.69 88 ARG A CA 1
ATOM 722 C C . ARG A 1 88 ? 21.628 9.385 -4.614 1.00 92.69 88 ARG A C 1
ATOM 724 O O . ARG A 1 88 ? 21.364 10.571 -4.801 1.00 92.69 88 ARG A O 1
ATOM 731 N N . THR A 1 89 ? 20.696 8.473 -4.392 1.00 91.44 89 THR A N 1
ATOM 732 C CA . THR A 1 89 ? 19.277 8.824 -4.385 1.00 91.44 89 THR A CA 1
ATOM 733 C C . THR A 1 89 ? 18.861 9.172 -2.966 1.00 91.44 89 THR A C 1
ATOM 735 O O . THR A 1 89 ? 18.979 8.345 -2.063 1.00 91.44 89 THR A O 1
ATOM 738 N N . THR A 1 90 ? 18.364 10.388 -2.757 1.00 94.94 90 THR A N 1
ATOM 739 C CA . THR A 1 90 ? 17.701 10.752 -1.502 1.00 94.94 90 THR A CA 1
ATOM 740 C C . THR A 1 90 ? 16.301 10.144 -1.469 1.00 94.94 90 THR A C 1
ATOM 742 O O . THR A 1 90 ? 15.593 10.153 -2.473 1.00 94.94 90 THR A O 1
ATOM 745 N N . VAL A 1 91 ? 15.881 9.632 -0.317 1.00 95.50 91 VAL A N 1
ATOM 746 C CA . VAL A 1 91 ? 14.559 9.044 -0.087 1.00 95.50 91 VAL A CA 1
ATOM 747 C C . VAL A 1 91 ? 13.924 9.716 1.118 1.00 95.50 91 VAL A C 1
ATOM 749 O O . VAL A 1 91 ? 14.531 9.792 2.183 1.00 95.50 91 VAL A O 1
ATOM 752 N N . PHE A 1 92 ? 12.682 10.165 0.959 1.00 97.12 92 PHE A N 1
ATOM 753 C CA . PHE A 1 92 ? 11.855 10.727 2.019 1.00 97.12 92 PHE A CA 1
ATOM 754 C C . PHE A 1 92 ? 10.681 9.797 2.301 1.00 97.12 92 PHE A C 1
ATOM 756 O O . PHE A 1 92 ? 9.971 9.386 1.380 1.00 97.12 92 PHE A O 1
ATOM 763 N N . VAL A 1 93 ? 10.452 9.501 3.577 1.00 96.31 93 VAL A N 1
ATOM 764 C CA . VAL A 1 93 ? 9.364 8.639 4.043 1.00 96.31 93 VAL A CA 1
ATOM 765 C C . VAL A 1 93 ? 8.531 9.398 5.063 1.00 96.31 93 VAL A C 1
ATOM 767 O O . VAL A 1 93 ? 9.000 9.684 6.163 1.00 96.31 93 VAL A O 1
ATOM 770 N N . TYR A 1 94 ? 7.283 9.689 4.713 1.00 97.25 94 TYR A N 1
ATOM 771 C CA . TYR A 1 94 ? 6.272 10.148 5.663 1.00 97.25 94 TYR A CA 1
ATOM 772 C C . TYR A 1 94 ? 5.411 8.963 6.071 1.00 97.25 94 TYR A C 1
ATOM 774 O O . TYR A 1 94 ? 4.909 8.256 5.200 1.00 97.25 94 TYR A O 1
ATOM 782 N N . TYR A 1 95 ? 5.182 8.755 7.364 1.00 95.75 95 TYR A N 1
ATOM 783 C CA . TYR A 1 95 ? 4.161 7.810 7.810 1.00 95.75 95 TYR A CA 1
ATOM 784 C C . TYR A 1 95 ? 3.385 8.307 9.024 1.00 95.75 95 TYR A C 1
ATOM 786 O O . TYR A 1 95 ? 3.884 9.104 9.816 1.00 95.75 95 TYR A O 1
ATOM 794 N N . THR A 1 96 ? 2.140 7.851 9.157 1.00 95.25 96 THR A N 1
ATOM 795 C CA . THR A 1 96 ? 1.252 8.228 10.263 1.00 95.25 96 THR A CA 1
ATOM 796 C C . THR A 1 96 ? 1.826 7.760 11.598 1.00 95.25 96 THR A C 1
ATOM 798 O O . THR A 1 96 ? 2.130 6.576 11.760 1.00 95.25 96 THR A O 1
ATOM 801 N N . SER A 1 97 ? 1.916 8.667 12.570 1.00 92.88 97 SER A N 1
ATOM 802 C CA . SER A 1 97 ? 2.350 8.325 13.925 1.00 92.88 97 SER A CA 1
ATOM 803 C C . SER A 1 97 ? 1.352 7.377 14.585 1.00 92.88 97 SER A C 1
ATOM 805 O O . SER A 1 97 ? 0.136 7.590 14.549 1.00 92.88 97 SER A O 1
ATOM 807 N N . LEU A 1 98 ? 1.855 6.300 15.191 1.00 89.19 98 LEU A N 1
ATOM 808 C CA . LEU A 1 98 ? 0.995 5.345 15.883 1.00 89.19 98 LEU A CA 1
ATOM 809 C C . LEU A 1 98 ? 0.596 5.885 17.265 1.00 89.19 98 LEU A C 1
ATOM 811 O O . LEU A 1 98 ? 1.429 6.432 17.989 1.00 89.19 98 LEU A O 1
ATOM 815 N N . PRO A 1 99 ? -0.672 5.716 17.679 1.00 88.69 99 PRO A N 1
ATOM 816 C CA . PRO A 1 99 ? -1.113 6.180 18.984 1.00 88.69 99 PRO A CA 1
ATOM 817 C C . PRO A 1 99 ? -0.440 5.369 20.098 1.00 88.69 99 PRO A C 1
ATOM 819 O O . PRO A 1 99 ? -0.692 4.173 20.243 1.00 88.69 99 PRO A O 1
ATOM 822 N N . VAL A 1 100 ? 0.333 6.050 20.951 1.00 84.56 100 VAL A N 1
ATOM 823 C CA . VAL A 1 100 ? 1.104 5.462 22.073 1.00 84.56 100 VAL A CA 1
ATOM 824 C C . VAL A 1 100 ? 0.242 4.606 23.013 1.00 84.56 100 VAL A C 1
ATOM 826 O O . VAL A 1 100 ? 0.706 3.644 23.611 1.00 84.56 100 VAL A O 1
ATOM 829 N N . ASN A 1 101 ? -1.048 4.928 23.124 1.00 88.94 101 ASN A N 1
ATOM 830 C CA . ASN A 1 101 ? -1.997 4.231 23.995 1.00 88.94 101 ASN A CA 1
ATOM 831 C C . ASN A 1 101 ? -2.849 3.174 23.264 1.00 88.94 101 ASN A C 1
ATOM 833 O O . ASN A 1 101 ? -3.944 2.848 23.735 1.00 88.94 101 ASN A O 1
ATOM 837 N N . GLY A 1 102 ? -2.393 2.702 22.102 1.00 92.38 102 GLY A N 1
ATOM 838 C CA . GLY A 1 102 ? -3.085 1.716 21.279 1.00 92.38 102 GLY A CA 1
ATOM 839 C C . GLY A 1 102 ? -4.337 2.241 20.568 1.00 92.38 102 GLY A C 1
ATOM 840 O O . GLY A 1 102 ? -4.759 3.394 20.725 1.00 92.38 102 GLY A O 1
ATOM 841 N N . LEU A 1 103 ? -4.963 1.366 19.778 1.00 95.38 103 LEU A N 1
ATOM 842 C CA . LEU A 1 103 ? -6.225 1.648 19.090 1.00 95.38 103 LEU A CA 1
ATOM 843 C C . LEU A 1 103 ? -7.384 1.425 20.053 1.00 95.38 103 LEU A C 1
ATOM 845 O O . LEU A 1 103 ? -7.495 0.380 20.685 1.00 95.38 103 LEU A O 1
ATOM 849 N N . LYS A 1 104 ? -8.269 2.407 20.174 1.00 95.69 104 LYS A N 1
ATOM 850 C CA . LYS A 1 104 ? -9.328 2.427 21.185 1.00 95.69 104 LYS A CA 1
ATOM 851 C C . LYS A 1 104 ? -10.689 2.327 20.518 1.00 95.69 104 LYS A C 1
ATOM 853 O O . LYS A 1 104 ? -11.004 3.147 19.667 1.00 95.69 104 LYS A O 1
ATOM 858 N N . LEU A 1 105 ? -11.531 1.413 20.981 1.00 96.50 105 LEU A N 1
ATOM 859 C CA . LEU A 1 105 ? -12.950 1.359 20.635 1.00 96.50 105 LEU A CA 1
ATOM 860 C C . LEU A 1 105 ? -13.780 1.743 21.864 1.00 96.50 105 LEU A C 1
ATOM 862 O O . LEU A 1 105 ? -13.702 1.091 22.911 1.00 96.50 105 LEU A O 1
ATOM 866 N N . GLY A 1 106 ? -14.552 2.827 21.766 1.00 95.00 106 GLY A N 1
ATOM 867 C CA . GLY A 1 106 ? -15.339 3.369 22.876 1.00 95.00 106 GLY A CA 1
ATOM 868 C C . GLY A 1 106 ? -16.349 2.370 23.459 1.00 95.00 106 GLY A C 1
ATOM 869 O O . GLY A 1 106 ? -16.777 1.431 22.790 1.00 95.00 106 GLY A O 1
ATOM 870 N N . LYS A 1 107 ? -16.770 2.586 24.717 1.00 94.38 107 LYS A N 1
ATOM 871 C CA . LYS A 1 107 ? -17.662 1.674 25.476 1.00 94.38 107 LYS A CA 1
ATOM 872 C C . LYS A 1 107 ? -18.943 1.281 24.727 1.00 94.38 107 LYS A C 1
ATOM 874 O O . LYS A 1 107 ? -19.380 0.139 24.821 1.00 94.38 107 LYS A O 1
ATOM 879 N N . HIS A 1 108 ? -19.513 2.226 23.983 1.00 92.62 108 HIS A N 1
ATOM 880 C CA . HIS A 1 108 ? -20.755 2.066 23.216 1.00 92.62 108 HIS A CA 1
ATOM 881 C C . HIS A 1 108 ? -20.540 2.239 21.708 1.00 92.62 108 HIS A C 1
ATOM 883 O O . HIS A 1 108 ? -21.495 2.306 20.939 1.00 92.62 108 HIS A O 1
ATOM 889 N N . GLU A 1 109 ? -19.283 2.333 21.281 1.00 95.38 109 GLU A N 1
ATOM 890 C CA . GLU A 1 109 ? -18.940 2.458 19.874 1.00 95.38 109 GLU A CA 1
ATOM 891 C C . GLU A 1 109 ? -19.039 1.081 19.217 1.00 95.38 109 GLU A C 1
ATOM 893 O O . GLU A 1 109 ? -18.454 0.103 19.699 1.00 95.38 109 GLU A O 1
ATOM 898 N N . LYS A 1 110 ? -19.830 1.006 18.142 1.00 95.62 110 LYS A N 1
ATOM 899 C CA . LYS A 1 110 ? -20.013 -0.227 17.367 1.00 95.62 110 LYS A CA 1
ATOM 900 C C . LYS A 1 110 ? -18.794 -0.528 16.509 1.00 95.62 110 LYS A C 1
ATOM 902 O O . LYS A 1 110 ? -18.377 -1.676 16.428 1.00 95.62 110 LYS A O 1
ATOM 907 N N . SER A 1 111 ? -18.239 0.498 15.873 1.00 96.56 111 SER A N 1
ATOM 908 C CA . SER A 1 111 ? -17.081 0.358 15.006 1.00 96.56 111 SER A CA 1
ATOM 909 C C . SER A 1 111 ? -16.260 1.639 14.973 1.00 96.56 111 SER A C 1
ATOM 911 O O . SER A 1 111 ? -16.815 2.728 15.125 1.00 96.56 111 SER A O 1
ATOM 913 N N . ARG A 1 112 ? -14.952 1.493 14.761 1.00 96.00 112 ARG A N 1
ATOM 914 C CA . ARG A 1 112 ? -14.016 2.590 14.527 1.00 96.00 112 ARG A CA 1
ATOM 915 C C . ARG A 1 112 ? -13.018 2.201 13.447 1.00 96.00 112 ARG A C 1
ATOM 917 O O . ARG A 1 112 ? -12.421 1.132 13.524 1.00 96.00 112 ARG A O 1
ATOM 924 N N . LYS A 1 113 ? -12.795 3.103 12.492 1.00 94.25 113 LYS A N 1
ATOM 925 C CA . LYS A 1 113 ? -11.773 2.974 11.450 1.00 94.25 113 LYS A CA 1
ATOM 926 C C . LYS A 1 113 ? -10.565 3.844 11.790 1.00 94.25 113 LYS A C 1
ATOM 928 O O . LYS A 1 113 ? -10.715 5.034 12.058 1.00 94.25 113 LYS A O 1
ATOM 933 N N . TYR A 1 114 ? -9.389 3.239 11.744 1.00 94.31 114 TYR A N 1
ATOM 934 C CA . TYR A 1 114 ? -8.089 3.896 11.773 1.00 94.31 114 TYR A CA 1
ATOM 935 C C . TYR A 1 114 ? -7.478 3.860 10.375 1.00 94.31 114 TYR A C 1
ATOM 937 O O . TYR A 1 114 ? -7.664 2.886 9.644 1.00 94.31 114 TYR A O 1
ATOM 945 N N . VAL A 1 115 ? -6.770 4.925 10.009 1.00 94.50 115 VAL A N 1
ATOM 946 C CA . VAL A 1 115 ? -6.094 5.060 8.719 1.00 94.50 115 VAL A CA 1
ATOM 947 C C . VAL A 1 115 ? -4.625 5.327 8.993 1.00 94.50 115 VAL A C 1
ATOM 949 O O . VAL A 1 115 ? -4.301 6.299 9.670 1.00 94.50 115 VAL A O 1
ATOM 952 N N . PHE A 1 116 ? -3.763 4.468 8.467 1.00 95.06 116 PHE A N 1
ATOM 953 C CA . PHE A 1 116 ? -2.319 4.638 8.484 1.00 95.06 116 PHE A CA 1
ATOM 954 C C . PHE A 1 116 ? -1.846 4.789 7.048 1.00 95.06 116 PHE A C 1
ATOM 956 O O . PHE A 1 116 ? -2.181 3.977 6.183 1.00 95.06 116 PHE A O 1
ATOM 963 N N . VAL A 1 117 ? -1.104 5.855 6.800 1.00 96.25 117 VAL A N 1
ATOM 964 C CA . VAL A 1 117 ? -0.568 6.196 5.488 1.00 96.25 117 VAL A CA 1
ATOM 965 C C . VAL A 1 117 ? 0.942 6.155 5.583 1.00 96.25 117 VAL A C 1
ATOM 967 O O . VAL A 1 117 ? 1.499 6.695 6.535 1.00 96.25 117 VAL A O 1
ATOM 970 N N . THR A 1 118 ? 1.580 5.572 4.577 1.00 96.50 118 THR A N 1
ATOM 971 C CA . THR A 1 118 ? 3.009 5.715 4.310 1.00 96.50 118 THR A CA 1
ATOM 972 C C . THR A 1 118 ? 3.174 6.285 2.905 1.00 96.50 118 THR A C 1
ATOM 974 O O . THR A 1 118 ? 2.590 5.758 1.960 1.00 96.50 118 THR A O 1
ATOM 977 N N . SER A 1 119 ? 3.950 7.357 2.766 1.00 97.31 119 SER A N 1
ATOM 978 C CA . SER A 1 119 ? 4.280 8.003 1.496 1.00 97.31 119 SER A CA 1
ATOM 979 C C . SER A 1 119 ? 5.791 8.027 1.303 1.00 97.31 119 SER A C 1
ATOM 981 O O . SER A 1 119 ? 6.502 8.532 2.174 1.00 97.31 119 SER A O 1
ATOM 983 N N . ILE A 1 120 ? 6.273 7.508 0.172 1.00 95.56 120 ILE A N 1
ATOM 984 C CA . ILE A 1 120 ? 7.709 7.361 -0.118 1.00 95.56 120 ILE A CA 1
ATOM 985 C C . ILE A 1 120 ? 8.050 8.017 -1.454 1.00 95.56 120 ILE A C 1
ATOM 987 O O . ILE A 1 120 ? 7.551 7.612 -2.505 1.00 95.56 120 ILE A O 1
ATOM 991 N N . ASP A 1 121 ? 8.939 9.008 -1.443 1.00 95.44 121 ASP A N 1
ATOM 992 C CA . ASP A 1 121 ? 9.362 9.687 -2.668 1.00 95.44 121 ASP A CA 1
ATOM 993 C C . ASP A 1 121 ? 10.800 10.216 -2.577 1.00 95.44 121 ASP A C 1
ATOM 995 O O . ASP A 1 121 ? 11.325 10.454 -1.494 1.00 95.44 121 ASP A O 1
ATOM 999 N N . GLU A 1 122 ? 11.427 10.431 -3.731 1.00 93.81 122 GLU A N 1
ATOM 1000 C CA . GLU A 1 122 ? 12.762 11.032 -3.861 1.00 93.81 122 GLU A CA 1
ATOM 1001 C C . GLU A 1 122 ? 12.753 12.553 -3.622 1.00 93.81 122 GLU A C 1
ATOM 1003 O O . GLU A 1 122 ? 13.771 13.160 -3.302 1.00 93.81 122 GLU A O 1
ATOM 1008 N N . LYS A 1 123 ? 11.586 13.193 -3.759 1.00 94.62 123 LYS A N 1
ATOM 1009 C CA . LYS A 1 123 ? 11.357 14.614 -3.492 1.00 94.62 123 LYS A CA 1
ATOM 1010 C C . LYS A 1 123 ? 10.476 14.755 -2.254 1.00 94.62 123 LYS A C 1
ATOM 1012 O O . LYS A 1 123 ? 9.304 14.371 -2.269 1.00 94.62 123 LYS A O 1
ATOM 1017 N N . GLN A 1 124 ? 10.992 15.417 -1.219 1.00 96.75 124 GLN A N 1
ATOM 1018 C CA . GLN A 1 124 ? 10.258 15.648 0.030 1.00 96.75 124 GLN A CA 1
ATOM 1019 C C . GLN A 1 124 ? 8.887 16.302 -0.193 1.00 96.75 124 GLN A C 1
ATOM 1021 O O . GLN A 1 124 ? 7.903 15.915 0.432 1.00 96.75 124 GLN A O 1
ATOM 1026 N N . SER A 1 125 ? 8.804 17.275 -1.107 1.00 96.25 125 SER A N 1
ATOM 1027 C CA . SER A 1 125 ? 7.558 17.983 -1.416 1.00 96.25 125 SER A CA 1
ATOM 1028 C C . SER A 1 125 ? 6.475 17.065 -1.990 1.00 96.25 125 SER A C 1
ATOM 1030 O O . SER A 1 125 ? 5.310 17.219 -1.627 1.00 96.25 125 SER A O 1
ATOM 1032 N N . ARG A 1 126 ? 6.844 16.087 -2.832 1.00 94.81 126 ARG A N 1
ATOM 1033 C CA . ARG A 1 126 ? 5.904 15.092 -3.371 1.00 94.81 126 ARG A CA 1
ATOM 1034 C C . ARG A 1 126 ? 5.451 14.131 -2.281 1.00 94.81 126 ARG A C 1
ATOM 1036 O O . ARG A 1 126 ? 4.248 13.990 -2.082 1.00 94.81 126 ARG A O 1
ATOM 1043 N N . ALA A 1 127 ? 6.392 13.564 -1.516 1.00 96.44 127 ALA A N 1
ATOM 1044 C CA . ALA A 1 127 ? 6.054 12.674 -0.404 1.00 96.44 127 ALA A CA 1
ATOM 1045 C C . ALA A 1 127 ? 5.109 13.360 0.598 1.00 96.44 127 ALA A C 1
ATOM 1047 O O . ALA A 1 127 ? 4.110 12.776 1.013 1.00 96.44 127 ALA A O 1
ATOM 1048 N N . LYS A 1 128 ? 5.378 14.627 0.935 1.00 96.75 128 LYS A N 1
ATOM 1049 C CA . LYS A 1 128 ? 4.519 15.408 1.825 1.00 96.75 128 LYS A CA 1
ATOM 1050 C C . LYS A 1 128 ? 3.142 15.674 1.223 1.00 96.75 128 LYS A C 1
ATOM 1052 O O . LYS A 1 128 ? 2.144 15.457 1.899 1.00 96.75 128 LYS A O 1
ATOM 1057 N N . SER A 1 129 ? 3.073 16.133 -0.027 1.00 95.69 129 SER A N 1
ATOM 1058 C CA . SER A 1 129 ? 1.797 16.446 -0.681 1.00 95.69 129 SER A CA 1
ATOM 1059 C C . SER A 1 129 ? 0.869 15.231 -0.736 1.00 95.69 129 SER A C 1
ATOM 1061 O O . SER A 1 129 ? -0.323 15.352 -0.454 1.00 95.69 129 SER A O 1
ATOM 1063 N N . SER A 1 130 ? 1.402 14.058 -1.073 1.00 95.19 130 SER A N 1
ATOM 1064 C CA . SER A 1 130 ? 0.617 12.825 -1.165 1.00 95.19 130 SER A CA 1
ATOM 1065 C C . SER A 1 130 ? 0.228 12.290 0.212 1.00 95.19 130 SER A C 1
ATOM 1067 O O . SER A 1 130 ? -0.906 11.839 0.395 1.00 95.19 130 SER A O 1
ATOM 1069 N N . PHE A 1 131 ? 1.108 12.417 1.210 1.00 96.75 131 PHE A N 1
ATOM 1070 C CA . PHE A 1 131 ? 0.780 12.127 2.606 1.00 96.75 131 PHE A CA 1
ATOM 1071 C C . PHE A 1 131 ? -0.348 13.025 3.141 1.00 96.75 131 PHE A C 1
ATOM 1073 O O . PHE A 1 131 ? -1.336 12.519 3.680 1.00 96.75 131 PHE A O 1
ATOM 1080 N N . ASP A 1 132 ? -0.239 14.343 2.961 1.00 95.50 132 ASP A N 1
ATOM 1081 C CA . ASP A 1 132 ? -1.241 15.324 3.398 1.00 95.50 132 ASP A CA 1
ATOM 1082 C C . ASP A 1 132 ? -2.591 15.070 2.703 1.00 95.50 132 ASP A C 1
ATOM 1084 O O . ASP A 1 132 ? -3.646 15.088 3.342 1.00 95.50 132 ASP A O 1
ATOM 1088 N N . TYR A 1 133 ? -2.569 14.757 1.402 1.00 94.00 133 TYR A N 1
ATOM 1089 C CA . TYR A 1 133 ? -3.768 14.377 0.654 1.00 94.00 133 TYR A CA 1
ATOM 1090 C C . TYR A 1 133 ? -4.437 13.138 1.258 1.00 94.00 133 TYR A C 1
ATOM 1092 O O . TYR A 1 133 ? -5.642 13.140 1.515 1.00 94.00 133 TYR A O 1
ATOM 1100 N N . ALA A 1 134 ? -3.666 12.080 1.504 1.00 94.88 134 ALA A N 1
ATOM 1101 C CA . ALA A 1 134 ? -4.202 10.791 1.922 1.00 94.88 134 ALA A CA 1
ATOM 1102 C C . ALA A 1 134 ? -4.660 10.745 3.384 1.00 94.88 134 ALA A C 1
ATOM 1104 O O . ALA A 1 134 ? -5.585 10.000 3.716 1.00 94.88 134 ALA A O 1
ATOM 1105 N N . THR A 1 135 ? -4.041 11.543 4.253 1.00 94.12 135 THR A N 1
ATOM 1106 C CA . THR A 1 135 ? -4.430 11.659 5.667 1.00 94.12 135 THR A CA 1
ATOM 1107 C C . THR A 1 135 ? -5.642 12.563 5.873 1.00 94.12 135 THR A C 1
ATOM 1109 O O . THR A 1 135 ? -6.353 12.435 6.874 1.00 94.12 135 THR A O 1
ATOM 1112 N N . HIS A 1 136 ? -5.954 13.433 4.912 1.00 92.38 136 HIS A N 1
ATOM 1113 C CA . HIS A 1 136 ? -7.139 14.269 4.988 1.00 92.38 136 HIS A CA 1
ATOM 1114 C C . HIS A 1 136 ? -8.421 13.418 4.921 1.00 92.38 136 HIS A C 1
ATOM 1116 O O . HIS A 1 136 ? -8.690 12.697 3.955 1.00 92.38 136 HIS A O 1
ATOM 1122 N N . LYS A 1 137 ? -9.270 13.542 5.949 1.00 82.19 137 LYS A N 1
ATOM 1123 C CA . LYS A 1 137 ? -10.442 12.675 6.186 1.00 82.19 137 LYS A CA 1
ATOM 1124 C C . LYS A 1 137 ? -11.374 12.517 4.977 1.00 82.19 137 LYS A C 1
ATOM 1126 O O . LYS A 1 137 ? -11.914 11.441 4.755 1.00 82.19 137 LYS A O 1
ATOM 1131 N N . GLN A 1 138 ? -11.561 13.576 4.188 1.00 82.62 138 GLN A N 1
ATOM 1132 C CA . GLN A 1 138 ? -12.438 13.543 3.007 1.00 82.62 138 GLN A CA 1
ATOM 1133 C C . GLN A 1 138 ? -11.910 12.650 1.869 1.00 82.62 138 GLN A C 1
ATOM 1135 O O . GLN A 1 138 ? -12.698 12.187 1.039 1.00 82.62 138 GLN A O 1
ATOM 1140 N N . HIS A 1 139 ? -10.595 12.436 1.810 1.00 84.81 139 HIS A N 1
ATOM 1141 C CA . HIS A 1 139 ? -9.924 11.642 0.780 1.00 84.81 139 HIS A CA 1
ATOM 1142 C C . HIS A 1 139 ? -9.637 10.227 1.270 1.00 84.81 139 HIS A C 1
ATOM 1144 O O . HIS A 1 139 ? -9.822 9.280 0.507 1.00 84.81 139 HIS A O 1
ATOM 1150 N N . ALA A 1 140 ? -9.293 10.068 2.552 1.00 77.81 140 ALA A N 1
ATOM 1151 C CA . ALA A 1 140 ? -8.978 8.781 3.165 1.00 77.81 140 ALA A CA 1
ATOM 1152 C C . ALA A 1 140 ? -10.048 7.704 2.919 1.00 77.81 140 ALA A C 1
ATOM 1154 O O . ALA A 1 140 ? -9.710 6.540 2.729 1.00 77.81 140 ALA A O 1
ATOM 1155 N N . ASP A 1 141 ? -11.332 8.069 2.872 1.00 77.69 141 ASP A N 1
ATOM 1156 C CA . ASP A 1 141 ? -12.423 7.123 2.596 1.00 77.69 141 ASP A CA 1
ATOM 1157 C C . ASP A 1 141 ? -12.615 6.805 1.104 1.00 77.69 141 ASP A C 1
ATOM 1159 O O . ASP A 1 141 ? -13.207 5.783 0.760 1.00 77.69 141 ASP A O 1
ATOM 1163 N N . LYS A 1 142 ? -12.084 7.644 0.211 1.00 89.25 142 LYS A N 1
ATOM 1164 C CA . LYS A 1 142 ? -12.185 7.483 -1.246 1.00 89.25 142 LYS A CA 1
ATOM 1165 C C . LYS A 1 142 ? -11.014 6.715 -1.848 1.00 89.25 142 LYS A C 1
ATOM 1167 O O . LYS A 1 142 ? -11.193 6.120 -2.905 1.00 89.25 142 LYS A O 1
ATOM 1172 N N . LEU A 1 143 ? -9.853 6.687 -1.189 1.00 92.19 143 LEU A N 1
ATOM 1173 C CA . LEU A 1 143 ? -8.650 6.017 -1.705 1.00 92.19 143 LEU A CA 1
ATOM 1174 C C . LEU A 1 143 ? -8.892 4.535 -2.021 1.00 92.19 143 LEU A C 1
ATOM 1176 O O . LEU A 1 143 ? -8.459 4.063 -3.068 1.00 92.19 143 LEU A O 1
ATOM 1180 N N . LEU A 1 144 ? -9.638 3.816 -1.172 1.00 92.94 144 LEU A N 1
ATOM 1181 C CA . LEU A 1 144 ? -10.011 2.423 -1.447 1.00 92.94 144 LEU A CA 1
ATOM 1182 C C . LEU A 1 144 ? -10.861 2.293 -2.705 1.00 92.94 144 LEU A C 1
ATOM 1184 O O . LEU A 1 144 ? -10.607 1.435 -3.543 1.00 92.94 144 LEU A O 1
ATOM 1188 N N . LEU A 1 145 ? -11.886 3.140 -2.817 1.00 93.06 145 LEU A N 1
ATOM 1189 C CA . LEU A 1 145 ? -12.819 3.119 -3.938 1.00 93.06 145 LEU A CA 1
ATOM 1190 C C . LEU A 1 145 ? -12.095 3.458 -5.237 1.00 93.06 145 LEU A C 1
ATOM 1192 O O . LEU A 1 145 ? -12.322 2.794 -6.243 1.00 93.06 145 LEU A O 1
ATOM 1196 N N . SER A 1 146 ? -11.191 4.438 -5.201 1.00 92.69 146 SER A N 1
ATOM 1197 C CA . SER A 1 146 ? -10.333 4.779 -6.332 1.00 92.69 146 SER A CA 1
ATOM 1198 C C . SER A 1 146 ? -9.430 3.605 -6.710 1.00 92.69 146 SER A C 1
ATOM 1200 O O . SER A 1 146 ? -9.470 3.152 -7.850 1.00 92.69 146 SER A O 1
ATOM 1202 N N . HIS A 1 147 ? -8.708 3.019 -5.750 1.00 93.94 147 HIS A N 1
ATOM 1203 C CA . HIS A 1 147 ? -7.858 1.850 -5.986 1.00 93.94 147 HIS A CA 1
ATOM 1204 C C . HIS A 1 147 ? -8.632 0.672 -6.602 1.00 93.94 147 HIS A C 1
ATOM 1206 O O . HIS A 1 147 ? -8.193 0.102 -7.599 1.00 93.94 147 HIS A O 1
ATOM 1212 N N . VAL A 1 148 ? -9.796 0.322 -6.044 1.00 94.00 148 VAL A N 1
ATOM 1213 C CA . VAL A 1 148 ? -10.654 -0.757 -6.564 1.00 94.00 148 VAL A CA 1
ATOM 1214 C C . VAL A 1 148 ? -11.192 -0.411 -7.949 1.00 94.00 148 VAL A C 1
ATOM 1216 O O . VAL A 1 148 ? -11.182 -1.262 -8.832 1.00 94.00 148 VAL A O 1
ATOM 1219 N N . SER A 1 149 ? -11.615 0.835 -8.171 1.00 94.00 149 SER A N 1
ATOM 1220 C CA . SER A 1 149 ? -12.072 1.298 -9.481 1.00 94.00 149 SER A CA 1
ATOM 1221 C C . SER A 1 149 ? -10.973 1.151 -10.533 1.00 94.00 149 SER A C 1
ATOM 1223 O O . SER A 1 149 ? -11.223 0.575 -11.588 1.00 94.00 149 SER A O 1
ATOM 1225 N N . ARG A 1 150 ? -9.740 1.582 -10.239 1.00 92.81 150 ARG A N 1
ATOM 1226 C CA . ARG A 1 150 ? -8.592 1.436 -11.149 1.00 92.81 150 ARG A CA 1
ATOM 1227 C C . ARG A 1 150 ? -8.313 -0.029 -11.478 1.00 92.81 150 ARG A C 1
ATOM 1229 O O . ARG A 1 150 ? -8.152 -0.359 -12.647 1.00 92.81 150 ARG A O 1
ATOM 1236 N N . TRP A 1 151 ? -8.339 -0.912 -10.480 1.00 93.88 151 TRP A N 1
ATOM 1237 C CA . TRP A 1 151 ? -8.206 -2.350 -10.718 1.00 93.88 151 TRP A CA 1
ATOM 1238 C C . TRP A 1 151 ? -9.337 -2.918 -11.573 1.00 93.88 151 TRP A C 1
ATOM 1240 O O . TRP A 1 151 ? -9.064 -3.703 -12.471 1.00 93.88 151 TRP A O 1
ATOM 1250 N N . ASN A 1 152 ? -10.585 -2.512 -11.342 1.00 93.94 152 ASN A N 1
ATOM 1251 C CA . ASN A 1 152 ? -11.712 -2.960 -12.160 1.00 93.94 152 ASN A CA 1
ATOM 1252 C C . ASN A 1 152 ? -11.562 -2.544 -13.628 1.00 93.94 152 ASN A C 1
ATOM 1254 O O . ASN A 1 152 ? -11.900 -3.340 -14.494 1.00 93.94 152 ASN A O 1
ATOM 1258 N N . HIS A 1 153 ? -11.036 -1.344 -13.903 1.00 92.44 153 HIS A N 1
ATOM 1259 C CA . HIS A 1 153 ? -10.734 -0.913 -15.274 1.00 92.44 153 HIS A CA 1
ATOM 1260 C C . HIS A 1 153 ? -9.629 -1.776 -15.896 1.00 92.44 153 HIS A C 1
ATOM 1262 O O . HIS A 1 153 ? -9.791 -2.273 -17.003 1.00 92.44 153 HIS A O 1
ATOM 1268 N N . ILE A 1 154 ? -8.545 -2.041 -15.156 1.00 92.12 154 ILE A N 1
ATOM 1269 C CA . ILE A 1 154 ? -7.481 -2.940 -15.627 1.00 92.12 154 ILE A CA 1
ATOM 1270 C C . ILE A 1 154 ? -8.070 -4.313 -15.994 1.00 92.12 154 ILE A C 1
ATOM 1272 O O . ILE A 1 154 ? -7.861 -4.793 -17.101 1.00 92.12 154 ILE A O 1
ATOM 1276 N N . TRP A 1 155 ? -8.872 -4.913 -15.110 1.00 92.88 155 TRP A N 1
ATOM 1277 C CA . TRP A 1 155 ? -9.500 -6.212 -15.369 1.00 92.88 155 TRP A CA 1
ATOM 1278 C C . TRP A 1 155 ? -10.551 -6.187 -16.485 1.00 92.88 155 TRP A C 1
ATOM 1280 O O . TRP A 1 155 ? -10.776 -7.220 -17.110 1.00 92.88 155 TRP A O 1
ATOM 1290 N N . SER A 1 156 ? -11.208 -5.051 -16.749 1.00 92.25 156 SER A N 1
ATOM 1291 C CA . SER A 1 156 ? -12.136 -4.942 -17.882 1.00 92.25 156 SER A CA 1
ATOM 1292 C C . SER A 1 156 ? -11.422 -4.858 -19.227 1.00 92.25 156 SER A C 1
ATOM 1294 O O . SER A 1 156 ? -11.989 -5.290 -20.229 1.00 92.25 156 SER A O 1
ATOM 1296 N N . ASP A 1 157 ? -10.202 -4.323 -19.246 1.00 89.62 157 ASP A N 1
ATOM 1297 C CA . ASP A 1 157 ? -9.419 -4.152 -20.470 1.00 89.62 157 ASP A CA 1
ATOM 1298 C C . ASP A 1 157 ? -8.771 -5.471 -20.925 1.00 89.62 157 ASP A C 1
ATOM 1300 O O . ASP A 1 157 ? -8.613 -5.700 -22.124 1.00 89.62 157 ASP A O 1
ATOM 1304 N N . GLY A 1 158 ? -8.446 -6.377 -19.994 1.00 89.12 158 GLY A N 1
ATOM 1305 C CA . GLY A 1 158 ? -7.896 -7.685 -20.340 1.00 89.12 158 GLY A CA 1
ATOM 1306 C C . GLY A 1 158 ? -7.982 -8.725 -19.228 1.00 89.12 158 GLY A C 1
ATOM 1307 O O . GLY A 1 158 ? -7.418 -8.548 -18.148 1.00 89.12 158 GLY A O 1
ATOM 1308 N N . ASP A 1 159 ? -8.634 -9.849 -19.532 1.00 90.44 159 ASP A N 1
ATOM 1309 C CA . ASP A 1 159 ? -8.811 -10.981 -18.623 1.00 90.44 159 ASP A CA 1
ATOM 1310 C C . ASP A 1 159 ? -8.877 -12.309 -19.399 1.00 90.44 159 ASP A C 1
ATOM 1312 O O . ASP A 1 159 ? -9.209 -12.351 -20.588 1.00 90.44 159 ASP A O 1
ATOM 1316 N N . VAL A 1 160 ? -8.581 -13.407 -18.712 1.00 93.12 160 VAL A N 1
ATOM 1317 C CA . VAL A 1 160 ? -8.659 -14.776 -19.220 1.00 93.12 160 VAL A CA 1
ATOM 1318 C C . VAL A 1 160 ? -9.651 -15.554 -18.361 1.00 93.12 160 VAL A C 1
ATOM 1320 O O . VAL A 1 160 ? -9.437 -15.761 -17.166 1.00 93.12 160 VAL A O 1
ATOM 1323 N N . LYS A 1 161 ? -10.742 -16.019 -18.981 1.00 94.56 161 LYS A N 1
ATOM 1324 C CA . LYS A 1 161 ? -11.788 -16.801 -18.310 1.00 94.56 161 LYS A CA 1
ATOM 1325 C C . LYS A 1 161 ? -11.701 -18.284 -18.649 1.00 94.56 161 LYS A C 1
ATOM 1327 O O . LYS A 1 161 ? -11.729 -18.666 -19.817 1.00 94.56 161 LYS A O 1
ATOM 1332 N N . VAL A 1 162 ? -11.683 -19.116 -17.616 1.00 96.38 162 VAL A N 1
ATOM 1333 C CA . VAL A 1 162 ? -11.740 -20.576 -17.692 1.00 96.38 162 VAL A CA 1
ATOM 1334 C C . VAL A 1 162 ? -13.058 -21.047 -17.085 1.00 96.38 162 VAL A C 1
ATOM 1336 O O . VAL A 1 162 ? -13.440 -20.640 -15.992 1.00 96.38 162 VAL A O 1
ATOM 1339 N N . SER A 1 163 ? -13.777 -21.906 -17.807 1.00 96.31 163 SER A N 1
ATOM 1340 C CA . SER A 1 163 ? -15.030 -22.501 -17.331 1.00 96.31 163 SER A CA 1
ATOM 1341 C C . SER A 1 163 ? -14.785 -23.903 -16.781 1.00 96.31 163 SER A C 1
ATOM 1343 O O . SER A 1 163 ? -14.115 -24.702 -17.428 1.00 96.31 163 SER A O 1
ATOM 1345 N N . GLY A 1 164 ? -15.369 -24.219 -15.624 1.00 96.69 164 GLY A N 1
ATOM 1346 C CA . GLY A 1 164 ? -15.336 -25.568 -15.044 1.00 96.69 164 GLY A CA 1
ATOM 1347 C C . GLY A 1 164 ? -14.091 -25.912 -14.217 1.00 96.69 164 GLY A C 1
ATOM 1348 O O . GLY A 1 164 ? -14.028 -27.021 -13.699 1.00 96.69 164 GLY A O 1
ATOM 1349 N N . ASP A 1 165 ? -13.143 -24.982 -14.056 1.00 97.75 165 ASP A N 1
ATOM 1350 C CA . ASP A 1 165 ? -11.951 -25.153 -13.214 1.00 97.75 165 ASP A CA 1
ATOM 1351 C C . ASP A 1 165 ? -11.640 -23.859 -12.436 1.00 97.75 165 ASP A C 1
ATOM 1353 O O . ASP A 1 165 ? -11.018 -22.920 -12.940 1.00 97.75 165 ASP A O 1
ATOM 1357 N N . GLU A 1 166 ? -12.123 -23.794 -11.193 1.00 97.31 166 GLU A N 1
ATOM 1358 C CA . GLU A 1 166 ? -11.929 -22.637 -10.308 1.00 97.31 166 GLU A CA 1
ATOM 1359 C C . GLU A 1 166 ? -10.486 -22.509 -9.802 1.00 97.31 166 GLU A C 1
ATOM 1361 O O . GLU A 1 166 ? -10.028 -21.401 -9.504 1.00 97.31 166 GLU A O 1
ATOM 1366 N N . GLU A 1 167 ? -9.763 -23.627 -9.701 1.00 97.69 167 GLU A N 1
ATOM 1367 C CA . GLU A 1 167 ? -8.363 -23.640 -9.282 1.00 97.69 167 GLU A CA 1
ATOM 1368 C C . GLU A 1 167 ? -7.503 -22.961 -10.343 1.00 97.69 167 GLU A C 1
ATOM 1370 O O . GLU A 1 167 ? -6.778 -22.007 -10.046 1.00 97.69 167 GLU A O 1
ATOM 1375 N N . LEU A 1 168 ? -7.647 -23.402 -11.593 1.00 97.62 168 LEU A N 1
ATOM 1376 C CA . LEU A 1 168 ? -6.925 -22.835 -12.722 1.00 97.62 168 LEU A CA 1
ATOM 1377 C C . LEU A 1 168 ? -7.274 -21.356 -12.921 1.00 97.62 168 LEU A C 1
ATOM 1379 O O . LEU A 1 168 ? -6.373 -20.536 -13.100 1.00 97.62 168 LEU A O 1
ATOM 1383 N N . GLN A 1 169 ? -8.555 -20.978 -12.811 1.00 97.38 169 GLN A N 1
ATOM 1384 C CA . GLN A 1 169 ? -8.955 -19.568 -12.877 1.00 97.38 169 GLN A CA 1
ATOM 1385 C C . GLN A 1 169 ? -8.253 -18.729 -11.802 1.00 97.38 169 GLN A C 1
ATOM 1387 O O . GLN A 1 169 ? -7.791 -17.619 -12.080 1.00 97.38 169 GLN A O 1
ATOM 1392 N N . ARG A 1 170 ? -8.158 -19.238 -10.569 1.00 96.31 170 ARG A N 1
ATOM 1393 C CA . ARG A 1 170 ? -7.494 -18.522 -9.478 1.00 96.31 170 ARG A CA 1
ATOM 1394 C C . ARG A 1 170 ? -5.996 -18.371 -9.735 1.00 96.31 170 ARG A C 1
ATOM 1396 O O . ARG A 1 170 ? -5.470 -17.283 -9.521 1.00 96.31 170 ARG A O 1
ATOM 1403 N N . GLN A 1 171 ? -5.332 -19.411 -10.234 1.00 96.94 171 GLN A N 1
ATOM 1404 C CA . GLN A 1 171 ? -3.907 -19.369 -10.580 1.00 96.94 171 GLN A CA 1
ATOM 1405 C C . GLN A 1 171 ? -3.615 -18.352 -11.691 1.00 96.94 171 GLN A C 1
ATOM 1407 O O . GLN A 1 171 ? -2.682 -17.558 -11.564 1.00 96.94 171 GLN A O 1
ATOM 1412 N N . ILE A 1 172 ? -4.449 -18.317 -12.734 1.00 94.88 172 ILE A N 1
ATOM 1413 C CA . ILE A 1 172 ? -4.359 -17.328 -13.819 1.00 94.88 172 ILE A CA 1
ATOM 1414 C C . ILE A 1 172 ? -4.528 -15.907 -13.269 1.00 94.88 172 ILE A C 1
ATOM 1416 O O . ILE A 1 172 ? -3.682 -15.048 -13.524 1.00 94.88 172 ILE A O 1
ATOM 1420 N N . ASN A 1 173 ? -5.562 -15.669 -12.454 1.00 94.94 173 ASN A N 1
ATOM 1421 C CA . ASN A 1 173 ? -5.801 -14.360 -11.839 1.00 94.94 173 ASN A CA 1
ATOM 1422 C C . ASN A 1 173 ? -4.618 -13.920 -10.971 1.00 94.94 173 ASN A C 1
ATOM 1424 O O . ASN A 1 173 ? -4.220 -12.757 -11.016 1.00 94.94 173 ASN A O 1
ATOM 1428 N N . SER A 1 174 ? -4.038 -14.836 -10.192 1.00 92.88 174 SER A N 1
ATOM 1429 C CA . SER A 1 174 ? -2.854 -14.553 -9.382 1.00 92.88 174 SER A CA 1
ATOM 1430 C C . SER A 1 174 ? -1.653 -14.175 -10.249 1.00 92.88 174 SER A C 1
ATOM 1432 O O . SER A 1 174 ? -1.021 -13.156 -9.977 1.00 92.88 174 SER A O 1
ATOM 1434 N N . ALA A 1 175 ? -1.361 -14.933 -11.310 1.00 92.06 175 ALA A N 1
ATOM 1435 C CA . ALA A 1 175 ? -0.252 -14.637 -12.218 1.00 92.06 175 ALA A CA 1
ATOM 1436 C C . ALA A 1 175 ? -0.398 -13.251 -12.872 1.00 92.06 175 ALA A C 1
ATOM 1438 O O . ALA A 1 175 ? 0.539 -12.449 -12.846 1.00 92.06 175 ALA A O 1
ATOM 1439 N N . PHE A 1 176 ? -1.594 -12.929 -13.376 1.00 91.69 176 PHE A N 1
ATOM 1440 C CA . PHE A 1 176 ? -1.894 -11.610 -13.937 1.00 91.69 176 PHE A CA 1
ATOM 1441 C C . PHE A 1 176 ? -1.761 -10.510 -12.888 1.00 91.69 176 PHE A C 1
ATOM 1443 O O . PHE A 1 176 ? -1.123 -9.493 -13.146 1.00 91.69 176 PHE A O 1
ATOM 1450 N N . TYR A 1 177 ? -2.303 -10.716 -11.687 1.00 91.94 177 TYR A N 1
ATOM 1451 C CA . TYR A 1 177 ? -2.204 -9.740 -10.608 1.00 91.94 177 TYR A CA 1
ATOM 1452 C C . TYR A 1 177 ? -0.747 -9.394 -10.275 1.00 91.94 177 TYR A C 1
ATOM 1454 O O . TYR A 1 177 ? -0.432 -8.212 -10.137 1.00 91.94 177 TYR A O 1
ATOM 1462 N N . TYR A 1 178 ? 0.152 -10.380 -10.185 1.00 90.56 178 TYR A N 1
ATOM 1463 C CA . TYR A 1 178 ? 1.570 -10.122 -9.909 1.00 90.56 178 TYR A CA 1
ATOM 1464 C C . TYR A 1 178 ? 2.249 -9.321 -11.026 1.00 90.56 178 TYR A C 1
ATOM 1466 O O . TYR A 1 178 ? 2.924 -8.332 -10.735 1.00 90.56 178 TYR A O 1
ATOM 1474 N N . ILE A 1 179 ? 2.031 -9.680 -12.295 1.00 90.19 179 ILE A N 1
ATOM 1475 C CA . ILE A 1 179 ? 2.596 -8.944 -13.438 1.00 90.19 179 ILE A CA 1
ATOM 1476 C C . ILE A 1 179 ? 2.067 -7.504 -13.460 1.00 90.19 179 ILE A C 1
ATOM 1478 O O . ILE A 1 179 ? 2.841 -6.549 -13.516 1.00 90.19 179 ILE A O 1
ATOM 1482 N N . LEU A 1 180 ? 0.749 -7.334 -13.351 1.00 90.25 180 LEU A N 1
ATOM 1483 C CA . LEU A 1 180 ? 0.088 -6.032 -13.454 1.00 90.25 180 LEU A CA 1
ATOM 1484 C C . LEU A 1 180 ? 0.346 -5.132 -12.240 1.00 90.25 180 LEU A C 1
ATOM 1486 O O . LEU A 1 180 ? 0.328 -3.914 -12.381 1.00 90.25 180 LEU A O 1
ATOM 1490 N N . SER A 1 181 ? 0.634 -5.706 -11.071 1.00 89.62 181 SER A N 1
ATOM 1491 C CA . SER A 1 181 ? 1.066 -4.942 -9.891 1.00 89.62 181 SER A CA 1
ATOM 1492 C C . SER A 1 181 ? 2.513 -4.454 -9.996 1.00 89.62 181 SER A C 1
ATOM 1494 O O . SER A 1 181 ? 2.894 -3.538 -9.274 1.00 89.62 181 SER A O 1
ATOM 1496 N N . SER A 1 182 ? 3.319 -5.064 -10.870 1.00 87.81 182 SER A N 1
ATOM 1497 C CA . SER A 1 182 ? 4.748 -4.759 -11.033 1.00 87.81 182 SER A CA 1
ATOM 1498 C C . SER A 1 182 ? 5.026 -3.690 -12.090 1.00 87.81 182 SER A C 1
ATOM 1500 O O . SER A 1 182 ? 6.174 -3.287 -12.271 1.00 87.81 182 SER A O 1
ATOM 1502 N N . ARG A 1 183 ? 3.991 -3.233 -12.803 1.00 85.88 183 ARG A N 1
ATOM 1503 C CA . ARG A 1 183 ? 4.092 -2.135 -13.767 1.00 85.88 183 ARG A CA 1
ATOM 1504 C C . ARG A 1 183 ? 3.580 -0.824 -13.160 1.00 85.88 183 ARG A C 1
ATOM 1506 O O . ARG A 1 183 ? 2.669 -0.850 -12.331 1.00 85.88 183 ARG A O 1
ATOM 1513 N N . PRO A 1 184 ? 4.093 0.332 -13.608 1.00 82.38 184 PRO A N 1
ATOM 1514 C CA . PRO A 1 184 ? 3.480 1.615 -13.312 1.00 82.38 184 PRO A CA 1
ATOM 1515 C C . PRO A 1 184 ? 2.019 1.643 -13.797 1.00 82.38 184 PRO A C 1
ATOM 1517 O O . PRO A 1 184 ? 1.732 1.123 -14.881 1.00 82.38 184 PRO A O 1
ATOM 1520 N N . PRO A 1 185 ? 1.090 2.261 -13.049 1.00 82.88 185 PRO A N 1
ATOM 1521 C CA . PRO A 1 185 ? -0.270 2.473 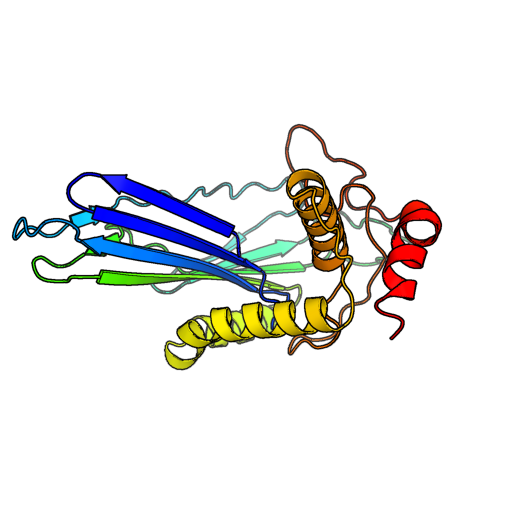-13.527 1.00 82.88 185 PRO A CA 1
ATOM 1522 C C . PRO A 1 185 ? -0.274 3.372 -14.769 1.00 82.88 185 PRO A C 1
ATOM 1524 O O . PRO A 1 185 ? 0.417 4.391 -14.802 1.00 82.88 185 PRO A O 1
ATOM 1527 N N . LEU A 1 186 ? -1.102 3.035 -15.763 1.00 74.31 186 LEU A N 1
ATOM 1528 C CA . LEU A 1 186 ? -1.245 3.817 -17.002 1.00 74.31 186 LEU A CA 1
ATOM 1529 C C . LEU A 1 186 ? -1.800 5.228 -16.751 1.00 74.31 186 LEU A C 1
ATOM 1531 O O . LEU A 1 186 ? -1.459 6.178 -17.447 1.00 74.31 186 LEU A O 1
ATOM 1535 N N . SER A 1 187 ? -2.654 5.372 -15.736 1.00 78.69 187 SER A N 1
ATOM 1536 C CA . SER A 1 187 ? -3.241 6.645 -15.326 1.00 78.69 187 SER A CA 1
ATOM 1537 C C . SER A 1 187 ? -3.089 6.796 -13.820 1.00 78.69 187 SER A C 1
ATOM 1539 O O . SER A 1 187 ? -3.834 6.198 -13.042 1.00 78.69 187 SER A O 1
ATOM 1541 N N . THR A 1 188 ? -2.103 7.598 -13.436 1.00 82.19 188 THR A N 1
ATOM 1542 C CA . THR A 1 188 ? -1.790 7.974 -12.057 1.00 82.19 188 THR A CA 1
ATOM 1543 C C . THR A 1 188 ? -1.834 9.498 -11.915 1.00 82.19 188 THR A C 1
ATOM 1545 O O . THR A 1 188 ? -1.661 10.221 -12.897 1.00 82.19 188 THR A O 1
ATOM 1548 N N . LEU A 1 189 ? -2.103 9.991 -10.707 1.00 83.50 189 LEU A N 1
ATOM 1549 C CA . LEU A 1 189 ? -1.973 11.409 -10.354 1.00 83.50 189 LEU A CA 1
ATOM 1550 C C . LEU A 1 189 ? -0.552 11.761 -9.896 1.00 83.50 189 LEU A C 1
ATOM 1552 O O . LEU A 1 189 ? -0.239 12.937 -9.709 1.00 83.50 189 LEU A O 1
ATOM 1556 N N . SER A 1 190 ? 0.306 10.756 -9.733 1.00 84.38 190 SER A N 1
ATOM 1557 C CA . SER A 1 190 ? 1.727 10.934 -9.462 1.00 84.38 190 SER A CA 1
ATOM 1558 C C . SER A 1 190 ? 2.485 11.369 -10.711 1.00 84.38 190 SER A C 1
ATOM 1560 O O . SER A 1 190 ? 2.112 11.056 -11.841 1.00 84.38 190 SER A O 1
ATOM 1562 N N . GLU A 1 191 ? 3.613 12.046 -10.506 1.00 82.12 191 GLU A N 1
ATOM 1563 C CA . GLU A 1 191 ? 4.549 12.348 -11.588 1.00 82.12 191 GLU A CA 1
ATOM 1564 C C . GLU A 1 191 ? 5.072 11.039 -12.204 1.00 82.12 191 GLU A C 1
ATOM 1566 O O . GLU A 1 191 ? 5.509 10.134 -11.486 1.00 82.12 191 GLU A O 1
ATOM 1571 N N . HIS A 1 192 ? 5.033 10.940 -13.536 1.00 75.75 192 HIS A N 1
ATOM 1572 C CA . HIS A 1 192 ? 5.548 9.772 -14.242 1.00 75.75 192 HIS A CA 1
ATOM 1573 C C . HIS A 1 192 ? 7.037 9.592 -13.943 1.00 75.75 192 HIS A C 1
ATOM 1575 O O . HIS A 1 192 ? 7.846 10.498 -14.149 1.00 75.75 192 HIS A O 1
ATOM 1581 N N . ARG A 1 193 ? 7.394 8.397 -13.473 1.00 78.38 193 ARG A N 1
ATOM 1582 C CA . ARG A 1 193 ? 8.785 7.980 -13.307 1.00 78.38 193 ARG A CA 1
ATOM 1583 C C . ARG A 1 193 ? 9.212 7.150 -14.506 1.00 78.38 193 ARG A C 1
ATOM 1585 O O . ARG A 1 193 ? 8.387 6.491 -15.141 1.00 78.38 193 ARG A O 1
ATOM 1592 N N . GLN A 1 194 ? 10.505 7.185 -14.805 1.00 81.69 194 GLN A N 1
ATOM 1593 C CA . GLN A 1 194 ? 11.060 6.302 -15.815 1.00 81.69 194 GLN A CA 1
ATOM 1594 C C . GLN A 1 194 ? 10.851 4.849 -15.380 1.00 81.69 194 GLN A C 1
ATOM 1596 O O . GLN A 1 194 ? 11.135 4.478 -14.243 1.00 81.69 194 GLN A O 1
ATOM 1601 N N . PHE A 1 195 ? 10.332 4.039 -16.295 1.00 85.44 195 PHE A N 1
ATOM 1602 C CA . PHE A 1 195 ? 10.158 2.615 -16.084 1.00 85.44 195 PHE A CA 1
ATOM 1603 C C . PHE A 1 195 ? 11.336 1.860 -16.695 1.00 85.44 195 PHE A C 1
ATOM 1605 O O . PHE A 1 195 ? 11.631 2.034 -17.876 1.00 85.44 195 PHE A O 1
ATOM 1612 N N . TYR A 1 196 ? 12.006 1.039 -15.887 1.00 84.06 196 TYR A N 1
ATOM 1613 C CA . TYR A 1 196 ? 13.224 0.319 -16.280 1.00 84.06 196 TYR A CA 1
ATOM 1614 C C . TYR A 1 196 ? 12.990 -1.173 -16.576 1.00 84.06 196 TYR A C 1
ATOM 1616 O O . TYR A 1 196 ? 13.940 -1.898 -16.863 1.00 84.06 196 TYR A O 1
ATOM 1624 N N . GLY A 1 197 ? 11.736 -1.632 -16.527 1.00 89.12 197 GLY A N 1
ATOM 1625 C CA . GLY A 1 197 ? 11.353 -3.030 -16.737 1.00 89.12 197 GLY A CA 1
ATOM 1626 C C . GLY A 1 197 ? 10.905 -3.730 -15.454 1.00 89.12 197 GLY A C 1
ATOM 1627 O O . GLY A 1 197 ? 10.667 -3.083 -14.432 1.00 89.12 197 GLY A O 1
ATOM 1628 N N . ILE A 1 198 ? 10.748 -5.056 -15.522 1.00 90.62 198 ILE A N 1
ATOM 1629 C CA . ILE A 1 198 ? 10.206 -5.881 -14.434 1.00 90.62 198 ILE A CA 1
ATOM 1630 C C . ILE A 1 198 ? 11.204 -6.989 -14.113 1.00 90.62 198 ILE A C 1
ATOM 1632 O O . ILE A 1 198 ? 11.466 -7.857 -14.938 1.00 90.62 198 ILE A O 1
ATOM 1636 N N . SER A 1 199 ? 11.731 -6.996 -12.891 1.00 89.69 199 SER A N 1
ATOM 1637 C CA . SER A 1 199 ? 12.538 -8.123 -12.415 1.00 89.69 199 SER A CA 1
ATOM 1638 C C . SER A 1 199 ? 11.746 -9.437 -12.468 1.00 89.69 199 SER A C 1
ATOM 1640 O O . SER A 1 199 ? 10.562 -9.422 -12.117 1.00 89.69 199 SER A O 1
ATOM 1642 N N . PRO A 1 200 ? 12.371 -10.587 -12.795 1.00 86.31 200 PRO A N 1
ATOM 1643 C CA . PRO A 1 200 ? 11.721 -11.897 -12.700 1.00 86.31 200 PRO A CA 1
ATOM 1644 C C . PRO A 1 200 ? 11.092 -12.168 -11.323 1.00 86.31 200 PRO A C 1
ATOM 1646 O O . PRO A 1 200 ? 10.038 -12.793 -11.231 1.00 86.31 200 PRO A O 1
ATOM 1649 N N . GLY A 1 201 ? 11.711 -11.662 -10.248 1.00 82.12 201 GLY A N 1
ATOM 1650 C CA . GLY A 1 201 ? 11.194 -11.757 -8.874 1.00 82.12 201 GLY A CA 1
ATOM 1651 C C . GLY A 1 201 ? 10.214 -10.642 -8.479 1.00 82.12 201 GLY A C 1
ATOM 1652 O O . GLY A 1 201 ? 9.673 -10.647 -7.365 1.00 82.12 201 GLY A O 1
ATOM 1653 N N . SER A 1 202 ? 9.969 -9.674 -9.371 1.00 81.88 202 SER A N 1
ATOM 1654 C CA . SER A 1 202 ? 9.293 -8.411 -9.062 1.00 81.88 202 SER A CA 1
ATOM 1655 C C . SER A 1 202 ? 9.936 -7.725 -7.832 1.00 81.88 202 SER A C 1
ATOM 1657 O O . SER A 1 202 ? 11.108 -7.932 -7.530 1.00 81.88 202 SER A O 1
ATOM 1659 N N . LEU A 1 203 ? 9.175 -6.903 -7.111 1.00 77.44 203 LEU A N 1
ATOM 1660 C CA . LEU A 1 203 ? 9.494 -6.357 -5.788 1.00 77.44 203 LEU A CA 1
ATOM 1661 C C . LEU A 1 203 ? 8.918 -7.230 -4.656 1.00 77.44 203 LEU A C 1
ATOM 1663 O O . LEU A 1 203 ? 8.879 -6.827 -3.497 1.00 77.44 203 LEU A O 1
ATOM 1667 N N . SER A 1 204 ? 8.409 -8.418 -4.996 1.00 69.19 204 SER A N 1
ATOM 1668 C CA . SER A 1 204 ? 7.622 -9.265 -4.093 1.00 69.19 204 SER A CA 1
ATOM 1669 C C . SER A 1 204 ? 8.463 -10.054 -3.084 1.00 69.19 204 SER A C 1
ATOM 1671 O O . SER A 1 204 ? 7.951 -10.457 -2.039 1.00 69.19 204 SER A O 1
ATOM 1673 N N . ARG A 1 205 ? 9.752 -10.258 -3.380 1.00 65.06 205 ARG A N 1
ATOM 1674 C CA . ARG A 1 205 ? 10.701 -11.025 -2.559 1.00 65.06 205 ARG A CA 1
ATOM 1675 C C . ARG A 1 205 ? 11.950 -10.200 -2.234 1.00 65.06 205 ARG A C 1
ATOM 1677 O O . ARG A 1 205 ? 13.047 -10.537 -2.656 1.00 65.06 205 ARG A O 1
ATOM 1684 N N . GLY A 1 206 ? 11.770 -9.109 -1.488 1.00 57.50 206 GLY A N 1
ATOM 1685 C CA . GLY A 1 206 ? 12.867 -8.382 -0.834 1.00 57.50 206 GLY A CA 1
ATOM 1686 C C . GLY A 1 206 ? 13.073 -8.844 0.617 1.00 57.50 206 GLY A C 1
ATOM 1687 O O . GLY A 1 206 ? 12.099 -9.171 1.297 1.00 57.50 206 GLY A O 1
ATOM 1688 N N . GLY A 1 207 ? 14.321 -8.876 1.102 1.00 56.47 207 GLY A N 1
ATOM 1689 C CA . GLY A 1 207 ? 14.664 -9.164 2.505 1.00 56.47 207 GLY A CA 1
ATOM 1690 C C . GLY A 1 207 ? 15.792 -10.190 2.709 1.00 56.47 207 GLY A C 1
ATOM 1691 O O . GLY A 1 207 ? 16.314 -10.768 1.764 1.00 56.47 207 GLY A O 1
ATOM 1692 N N . PHE A 1 208 ? 16.133 -10.448 3.978 1.00 54.12 208 PHE A N 1
ATOM 1693 C CA . PHE A 1 208 ? 17.360 -11.127 4.443 1.00 54.12 208 PHE A CA 1
ATOM 1694 C C . PHE A 1 208 ? 17.651 -12.557 3.928 1.00 54.12 208 PHE A C 1
ATOM 1696 O O . PHE A 1 208 ? 18.734 -13.067 4.199 1.00 54.12 208 PHE A O 1
ATOM 1703 N N . ILE A 1 209 ? 16.710 -13.247 3.266 1.00 52.50 209 ILE A N 1
ATOM 1704 C CA . ILE A 1 209 ? 16.841 -14.690 2.945 1.00 52.50 209 ILE A CA 1
ATOM 1705 C C . ILE A 1 209 ? 16.832 -14.987 1.434 1.00 52.50 209 ILE A C 1
ATOM 1707 O O . ILE A 1 209 ? 17.204 -16.084 1.025 1.00 52.50 209 ILE A O 1
ATOM 1711 N N . SER A 1 210 ? 16.496 -14.025 0.578 1.00 53.38 210 SER A N 1
ATOM 1712 C CA . SER A 1 210 ? 16.623 -14.194 -0.873 1.00 53.38 210 SER A CA 1
ATOM 1713 C C . SER A 1 210 ? 16.427 -12.846 -1.553 1.00 53.38 210 SER A C 1
ATOM 1715 O O . SER A 1 210 ? 15.289 -12.429 -1.763 1.00 53.38 210 SER A O 1
ATOM 1717 N N . GLU A 1 211 ? 17.519 -12.164 -1.885 1.00 67.25 211 GLU A N 1
ATOM 1718 C CA . GLU A 1 211 ? 17.506 -11.038 -2.822 1.00 67.25 211 GLU A CA 1
ATOM 1719 C C . GLU A 1 211 ? 17.325 -11.600 -4.235 1.00 67.25 211 GLU A C 1
ATOM 1721 O O . GLU A 1 211 ? 18.263 -11.657 -5.031 1.00 67.25 211 GLU A O 1
ATOM 1726 N N . ASP A 1 212 ? 16.129 -12.110 -4.537 1.00 71.56 212 ASP A N 1
ATOM 1727 C CA . ASP A 1 212 ? 15.861 -12.704 -5.844 1.00 71.56 212 ASP A CA 1
ATOM 1728 C C . ASP A 1 212 ? 16.057 -11.624 -6.916 1.00 71.56 212 ASP A C 1
ATOM 1730 O O . ASP A 1 212 ? 15.292 -10.662 -7.020 1.00 71.56 212 ASP A O 1
ATOM 1734 N N . TYR A 1 213 ? 17.125 -11.781 -7.703 1.00 80.69 213 TYR A N 1
ATOM 1735 C CA . TYR A 1 213 ? 17.497 -10.923 -8.830 1.00 80.69 213 TYR A CA 1
ATOM 1736 C C . TYR A 1 213 ? 17.775 -9.443 -8.490 1.00 80.69 213 TYR A C 1
ATOM 1738 O O . TYR A 1 213 ? 18.041 -8.658 -9.400 1.00 80.69 213 TYR A O 1
ATOM 1746 N N . GLY A 1 214 ? 17.748 -9.047 -7.211 1.00 78.94 214 GLY A N 1
ATOM 1747 C CA . GLY A 1 214 ? 18.052 -7.684 -6.749 1.00 78.94 214 GLY A CA 1
ATOM 1748 C C . GLY A 1 214 ? 17.142 -6.591 -7.326 1.00 78.94 214 GLY A C 1
ATOM 1749 O O . GLY A 1 214 ? 17.538 -5.435 -7.395 1.00 78.94 214 GLY A O 1
ATOM 1750 N N . GLY A 1 215 ? 15.951 -6.947 -7.820 1.00 82.31 215 GLY A N 1
ATOM 1751 C CA . GLY A 1 215 ? 15.083 -6.005 -8.538 1.00 82.31 215 GLY A CA 1
ATOM 1752 C C . GLY A 1 215 ? 15.577 -5.612 -9.942 1.00 82.31 215 GLY A C 1
ATOM 1753 O O . GLY A 1 215 ? 14.936 -4.787 -10.592 1.00 82.31 215 GLY A O 1
ATOM 1754 N N . HIS A 1 216 ? 16.657 -6.217 -10.448 1.00 86.06 216 HIS A N 1
ATOM 1755 C CA . HIS A 1 216 ? 17.178 -5.938 -11.786 1.00 86.06 216 HIS A CA 1
ATOM 1756 C C . HIS A 1 216 ? 16.263 -6.472 -12.892 1.00 86.06 216 HIS A C 1
ATOM 1758 O O . HIS A 1 216 ? 15.706 -7.565 -12.795 1.00 86.06 216 HIS A O 1
ATOM 1764 N N . SER A 1 217 ? 16.161 -5.708 -13.979 1.00 88.81 217 SER A N 1
ATOM 1765 C CA . SER A 1 217 ? 15.497 -6.135 -15.212 1.00 88.81 217 SER A CA 1
ATOM 1766 C C . SER A 1 217 ? 16.452 -6.964 -16.078 1.00 88.81 217 SER A C 1
ATOM 1768 O O . SER A 1 217 ? 17.637 -6.644 -16.195 1.00 88.81 217 SER A O 1
ATOM 1770 N N . PHE A 1 218 ? 15.927 -8.015 -16.705 1.00 91.38 218 PHE A N 1
ATOM 1771 C CA . PHE A 1 218 ? 16.655 -8.927 -17.592 1.00 91.38 218 PHE A CA 1
ATOM 1772 C C . PHE A 1 218 ? 15.867 -9.143 -18.890 1.00 91.38 218 PHE A C 1
ATOM 1774 O O . PHE A 1 218 ? 14.743 -8.666 -19.018 1.00 91.38 218 PHE A O 1
ATOM 1781 N N . TRP A 1 219 ? 16.428 -9.934 -19.817 1.00 94.50 219 TRP A N 1
ATOM 1782 C CA . TRP A 1 219 ? 15.753 -10.390 -21.044 1.00 94.50 219 TRP A CA 1
ATOM 1783 C C . TRP A 1 219 ? 14.374 -11.026 -20.800 1.00 94.50 219 TRP A C 1
ATOM 1785 O O . TRP A 1 219 ? 13.557 -11.072 -21.719 1.00 94.50 219 TRP A O 1
ATOM 1795 N N . ASP A 1 220 ? 14.095 -11.490 -19.579 1.00 93.19 220 ASP A N 1
ATOM 1796 C CA . ASP A 1 220 ? 12.784 -11.951 -19.138 1.00 93.19 220 ASP A CA 1
ATOM 1797 C C . ASP A 1 220 ? 11.683 -10.899 -19.312 1.00 93.19 220 ASP A C 1
ATOM 1799 O O . ASP A 1 220 ? 10.568 -11.254 -19.710 1.00 93.19 220 ASP A O 1
ATOM 1803 N N . THR A 1 221 ? 11.998 -9.616 -19.087 1.00 93.12 221 THR A N 1
ATOM 1804 C CA . THR A 1 221 ? 11.065 -8.504 -19.303 1.00 93.12 221 THR A CA 1
ATOM 1805 C C . THR A 1 221 ? 10.571 -8.518 -20.743 1.00 93.12 221 THR A C 1
ATOM 1807 O O . THR A 1 221 ? 9.367 -8.611 -20.966 1.00 93.12 221 THR A O 1
ATOM 1810 N N . GLU A 1 222 ? 11.468 -8.486 -21.729 1.00 94.00 222 GLU A N 1
ATOM 1811 C CA . GLU A 1 222 ? 11.091 -8.396 -23.144 1.00 94.00 222 GLU A CA 1
ATOM 1812 C C . GLU A 1 222 ? 10.637 -9.734 -23.742 1.00 94.00 222 GLU A C 1
ATOM 1814 O O . GLU A 1 222 ? 9.824 -9.743 -24.666 1.00 94.00 222 GLU A O 1
ATOM 1819 N N . THR A 1 223 ? 11.148 -10.860 -23.239 1.00 94.44 223 T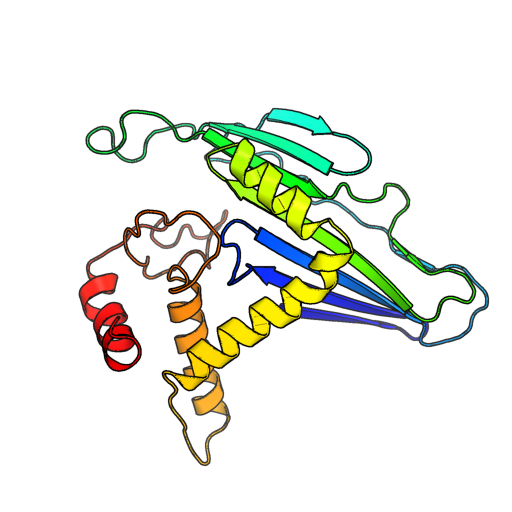HR A N 1
ATOM 1820 C CA . THR A 1 223 ? 10.923 -12.186 -23.842 1.00 94.44 223 THR A CA 1
ATOM 1821 C C . THR A 1 223 ? 9.690 -12.882 -23.275 1.00 94.44 223 THR A C 1
ATOM 1823 O O . THR A 1 223 ? 8.923 -13.474 -24.032 1.00 94.44 223 THR A O 1
ATOM 1826 N N . TRP A 1 224 ? 9.483 -12.822 -21.955 1.00 91.31 224 TRP A N 1
ATOM 1827 C CA . TRP A 1 224 ? 8.459 -13.620 -21.268 1.00 91.31 224 TRP A CA 1
ATOM 1828 C C . TRP A 1 224 ? 7.303 -12.769 -20.734 1.00 91.31 224 TRP A C 1
ATOM 1830 O O . TRP A 1 224 ? 6.144 -13.185 -20.806 1.00 91.31 224 TRP A O 1
ATOM 1840 N N . ILE A 1 225 ? 7.590 -11.565 -20.231 1.00 92.06 225 ILE A N 1
ATOM 1841 C CA . ILE A 1 225 ? 6.581 -10.716 -19.583 1.00 92.06 225 ILE A CA 1
ATOM 1842 C C . ILE A 1 225 ? 5.889 -9.803 -20.601 1.00 92.06 225 ILE A C 1
ATOM 1844 O O . ILE A 1 225 ? 4.660 -9.806 -20.711 1.00 92.06 225 ILE A O 1
ATOM 1848 N N . PHE A 1 226 ? 6.663 -9.041 -21.373 1.00 91.56 226 PHE A N 1
ATOM 1849 C CA . PHE A 1 226 ? 6.156 -8.013 -22.280 1.00 91.56 226 PHE A CA 1
ATOM 1850 C C . PHE A 1 226 ? 5.179 -8.544 -23.337 1.00 91.56 226 PHE A C 1
ATOM 1852 O O . PHE A 1 226 ? 4.129 -7.921 -23.485 1.00 91.56 226 PHE A O 1
ATOM 1859 N N . PRO A 1 227 ? 5.406 -9.689 -24.018 1.00 92.44 227 PRO A N 1
ATOM 1860 C CA . PRO A 1 227 ? 4.462 -10.180 -25.025 1.00 92.44 227 PRO A CA 1
ATOM 1861 C C . PRO A 1 227 ? 3.081 -10.485 -24.436 1.00 92.44 227 PRO A C 1
ATOM 1863 O O . PRO A 1 227 ? 2.059 -10.194 -25.056 1.00 92.44 227 PRO A O 1
ATOM 1866 N N . SER A 1 228 ? 3.059 -11.019 -23.212 1.00 88.12 228 SER A N 1
ATOM 1867 C CA . SER A 1 228 ? 1.828 -11.320 -22.484 1.00 88.12 228 SER A CA 1
ATOM 1868 C C . SER A 1 228 ? 1.085 -10.039 -22.116 1.00 88.12 228 SER A C 1
ATOM 1870 O O . SER A 1 228 ? -0.121 -9.963 -22.312 1.00 88.12 228 SER A O 1
ATOM 1872 N N . VAL A 1 229 ? 1.788 -9.007 -21.638 1.00 90.44 229 VAL A N 1
ATOM 1873 C CA . VAL A 1 229 ? 1.174 -7.707 -21.317 1.00 90.44 229 VAL A CA 1
ATOM 1874 C C . VAL A 1 229 ? 0.679 -7.003 -22.580 1.00 90.44 229 VAL A C 1
ATOM 1876 O O . VAL A 1 229 ? -0.454 -6.533 -22.591 1.00 90.44 229 VAL A O 1
ATOM 1879 N N . LEU A 1 230 ? 1.485 -6.970 -23.644 1.00 91.69 230 LEU A N 1
ATOM 1880 C CA . LEU A 1 230 ? 1.192 -6.297 -24.913 1.00 91.69 230 LEU A CA 1
ATOM 1881 C C . LEU A 1 230 ? -0.098 -6.807 -25.568 1.00 91.69 230 LEU A C 1
ATOM 1883 O O . LEU A 1 230 ? -0.827 -6.022 -26.168 1.00 91.69 230 LEU A O 1
ATOM 1887 N N . LEU A 1 231 ? -0.398 -8.103 -25.432 1.00 91.31 231 LEU A N 1
ATOM 1888 C CA . LEU A 1 231 ? -1.619 -8.705 -25.974 1.00 91.31 231 LEU A CA 1
ATOM 1889 C C . LEU A 1 231 ? -2.899 -8.089 -25.385 1.00 91.31 231 LEU A C 1
ATOM 1891 O O . LEU A 1 231 ? -3.896 -7.968 -26.092 1.00 91.31 231 LEU A O 1
ATOM 1895 N N . PHE A 1 232 ? -2.866 -7.711 -24.106 1.00 89.62 232 PHE A N 1
ATOM 1896 C CA . PHE A 1 232 ? -4.021 -7.174 -23.381 1.00 89.62 232 PHE A CA 1
ATOM 1897 C C . PHE A 1 232 ? -3.958 -5.651 -23.199 1.00 89.62 232 PHE A C 1
ATOM 1899 O O . PHE A 1 232 ? -4.991 -4.995 -23.141 1.00 89.62 232 PHE A O 1
ATOM 1906 N N . TYR A 1 233 ? -2.754 -5.080 -23.117 1.00 89.44 233 TYR A N 1
ATOM 1907 C CA . TYR A 1 233 ? -2.508 -3.680 -22.767 1.00 89.44 233 TYR A CA 1
ATOM 1908 C C . TYR A 1 233 ? -1.448 -3.064 -23.699 1.00 89.44 233 TYR A C 1
ATOM 1910 O O . TYR A 1 233 ? -0.289 -2.917 -23.303 1.00 89.44 233 TYR A O 1
ATOM 1918 N N . PRO A 1 234 ? -1.807 -2.724 -24.950 1.00 85.56 234 PRO A N 1
ATOM 1919 C CA . PRO A 1 234 ? -0.838 -2.286 -25.953 1.00 85.56 234 PRO A CA 1
ATOM 1920 C C . PRO A 1 234 ? -0.418 -0.812 -25.880 1.00 85.56 234 PRO A C 1
ATOM 1922 O O . PRO A 1 234 ? 0.440 -0.397 -26.660 1.00 85.56 234 PRO A O 1
ATOM 1925 N N . THR A 1 235 ? -1.022 -0.021 -24.992 1.00 66.38 235 THR A N 1
ATOM 1926 C CA . THR A 1 235 ? -0.838 1.436 -24.879 1.00 66.38 235 THR A CA 1
ATOM 1927 C C . THR A 1 235 ? -0.514 1.857 -23.462 1.00 66.38 235 THR A C 1
ATOM 1929 O O . THR A 1 235 ? -1.193 1.326 -22.553 1.00 66.38 235 THR A O 1
#

Secondary structure (DSSP, 8-state):
-EEEEEE-SSEEEEEEEEE-SS-TTEEEEEEEEEESS--SS-EEE----------SSB--EEEEE-SSEEEEEEEBSS-S-TTT--SPPEEEEEEEPPPTT-EEE-TT-SEEEEEEEEEEESSHHHHHHHHHHHHSHHHHTTHHHHHHHHHHHHHHHS----SS-HHHHHHHHHHHHHHHHTSPPSS-SSPPPPP----TTTTTS-STT---GGG---HHIIIIIHHHHHHH---

=== Feature glossary ===
The record interleaves many kinds of information about one protein. Here is each kind framed as the question it answers.

Q: What does the local fold look like, residue by residue?
A: The Foldseek 3Di string encodes local tertiary geometry as a 20-letter alphabet — one character per residue — derived from the relative positions of nearby Cα atoms. Unlike the amino-acid sequence, 3Di is a direct function of the 3D structure, so two proteins with the same fold have similar 3Di strings even at low sequence identity.

Q: Which residues are in helices, strands, or loops?
A: The SS8 string is DSSP's per-residue secondary-structure call. α-helix (H) means an i→i+4 H-bond ladder; β-strand (E) means the residue participates in a β-sheet; 3₁₀ (G) and π (I) are tighter and wider helices; T/S are turns/bends; '-' is loop.

Q: How big and how compact is the whole molecule?
A: Radius of gyration (Rg) is the root-mean-square distance of Cα atoms from their centroid — a single number for overall size and compactness. A globular domain of N residues has Rg ≈ 2.2·N^0.38 Å; an extended or disordered chain has a much larger Rg. The Cα contact count is the number of residue pairs whose Cα atoms are within 8 Å and are more th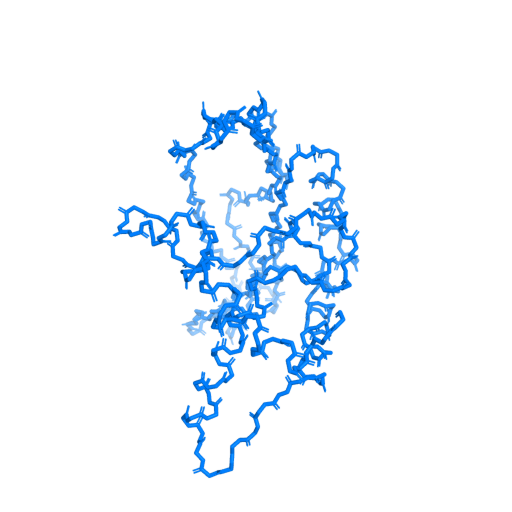an four positions apart in sequence — a standard proxy for tertiary packing density. The bounding box is the smallest axis-aligned box enclosing all Cα atoms.

Q: Where is each backbone atom in 3D?
A: Structure coordinates are given as an mmCIF _atom_site loop: one row per atom with element, residue name, chain id, sequence number, and x/y/z position in Å. Only the four main-chain atoms per residue are included here; side chains are omitted to keep the record compact.

Q: What is the amino-acid chain?
A: Primary structure: the covalent order of the twenty standard amino acids along the backbone. Two proteins with the same sequence will (almost always) fold to the same structure; two with 30% identity often share a fold but not the details.

Q: What if only a Cα trace is available?
A: Three-state secondary structure (P-SEA) collapses the eight DSSP classes into helix (a), strand (b), and coil (c). P-SEA assigns these from Cα geometry alone — distances and angles — without requiring backbone oxygens, so it works on any Cα trace.

Q: What family and function is it annotated with?
A: Database cross-references. InterPro integrates a dozen domain/family signature databases into unified entries with residue-range hits. GO terms attach function/process/location labels with evidence codes. CATH codes position the fold in a four-level structural taxonomy. Organism is the NCBI-taxonomy species name.

Q: How confident is the AlphaFold model at each residue?
A: pLDDT is the predicted lDDT-Cα score: AlphaFold's confidence that the local environment of each residue (all inter-atomic distances within 15 Å) is correctly placed. It is a per-residue number between 0 and 100, with higher meaning more reliable.

Q: How mobile is each atom in the crystal?
A: B-factor (Debye–Waller factor) reflects atomic displacement in the crystal lattice. It is an experimental observable (units Å²), not a prediction; low values mean the atom is pinned down, high values mean it moves or is heterogeneous across the crystal.

Q: Which residues are buried vs exposed?
A: SASA measures how much of the protein is reachable by solvent. It is computed by rolling a water-sized probe over the atomic surface and summing the exposed area (Å²). Per-residue SASA distinguishes core (buried, low SASA) from surface (exposed, high SASA) residues; total SASA is a whole-molecule size measure.

Q: What do the diagnostic plots show?
A: Plot images: a contact map (which residues are close in 3D, as an N×N binary image), a Ramachandran scatter (backbone torsion angles, revealing secondary-structure composition at a glance), and — for AlphaFold structures — a PAE heatmap (pairwise prediction confidence).

Q: What known structures does this most resemble?
A: The Foldseek neighbor list gives the closest experimentally determined structures in the PDB, ranked by structural alignment. TM-score near 1 means near-identical fold; near 0.3 means only rough topology match. This is how one finds what a novel AlphaFold prediction most resembles in the solved-structure universe.

Q: Are the domains correctly placed relative to each other?
A: Predicted aligned error is AlphaFold's pairwise confidence. Unlike pLDDT (per-residue), PAE is per-residue-pair and captures whether two parts of the structure are correctly placed relative to each other. Units are ångströms of expected positional error.

Q: What do the rendered images show?
A: Structure images are PyMOL renders from six orthogonal camera directions. Cartoon representation draws helices as coils and strands as arrows; sticks shows the backbone as bonds; surface shows the solvent-excluded envelope. Rainbow coloring maps sequence position to hue (blue→red, N→C); chain coloring assigns a distinct color per polypeptide.

Q: What are the backbone torsion angles?
A: φ (phi) and ψ (psi) are the two rotatable backbone dihedrals per residue: φ is the C(i-1)–N–Cα–C torsion, ψ is the N–Cα–C–N(i+1) torsion, both in degrees on (−180°, 180°]. α-helical residues cluster near (−60°, −45°); β-strand residues near (−120°, +130°). A Ramachandran plot is simply a scatter of (φ, ψ) for every residue.